Protein AF-J9FHZ9-F1 (afdb_monomer_lite)

Structure (mmCIF, N/CA/C/O backbone):
data_AF-J9FHZ9-F1
#
_entry.id   AF-J9FHZ9-F1
#
loop_
_atom_site.group_PDB
_atom_site.id
_atom_site.type_symbol
_atom_site.label_atom_id
_atom_site.label_alt_id
_atom_site.label_comp_id
_atom_site.label_asym_id
_atom_site.label_entity_id
_atom_site.label_seq_id
_atom_site.pdbx_PDB_ins_code
_atom_site.Cartn_x
_atom_site.Cartn_y
_atom_site.Cartn_z
_atom_site.occupancy
_atom_site.B_iso_or_equiv
_atom_site.auth_seq_id
_atom_site.auth_comp_id
_atom_site.auth_asym_id
_atom_site.auth_atom_id
_atom_site.pdbx_PDB_model_num
ATOM 1 N N . LYS A 1 1 ? -2.467 -14.307 28.549 1.00 43.88 1 LYS A N 1
ATOM 2 C CA . LYS A 1 1 ? -3.808 -14.679 29.064 1.00 43.88 1 LYS A CA 1
ATOM 3 C C . LYS A 1 1 ? 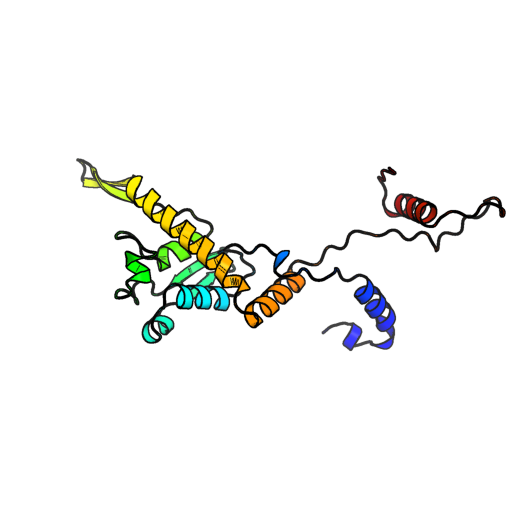-4.434 -13.416 29.620 1.00 43.88 1 LYS A C 1
ATOM 5 O O . LYS A 1 1 ? -3.719 -12.698 30.311 1.00 43.88 1 LYS A O 1
ATOM 10 N N . ARG A 1 2 ? -5.670 -13.077 29.247 1.00 55.97 2 ARG A N 1
ATOM 11 C CA . ARG A 1 2 ? -6.311 -11.847 29.740 1.00 55.97 2 ARG A CA 1
ATOM 12 C C . ARG A 1 2 ? -6.654 -12.072 31.216 1.00 55.97 2 ARG A C 1
ATOM 14 O O . ARG A 1 2 ? -7.218 -13.109 31.535 1.00 55.97 2 ARG A O 1
ATOM 21 N N . SER A 1 3 ? -6.301 -11.161 32.123 1.00 60.94 3 SER A N 1
ATOM 22 C CA . SER A 1 3 ? -6.513 -11.362 33.573 1.00 60.94 3 SER A CA 1
ATOM 23 C C . SER A 1 3 ? -7.981 -11.627 33.939 1.00 60.94 3 SER A C 1
ATOM 25 O O . SER A 1 3 ? -8.254 -12.380 34.869 1.00 60.94 3 SER A O 1
ATOM 27 N N . ALA A 1 4 ? -8.916 -11.103 33.141 1.00 59.47 4 ALA A N 1
ATOM 28 C CA . ALA A 1 4 ? -10.351 -11.356 33.261 1.00 59.47 4 ALA A CA 1
ATOM 29 C C . ALA A 1 4 ? -10.770 -12.816 32.979 1.00 59.47 4 ALA A C 1
ATOM 31 O O . ALA A 1 4 ? -11.793 -13.258 33.482 1.00 59.47 4 ALA A O 1
ATOM 32 N N . GLU A 1 5 ? -9.985 -13.587 32.218 1.00 62.69 5 GLU A N 1
ATOM 33 C CA . GLU A 1 5 ? -10.234 -15.026 32.003 1.00 62.69 5 GLU A CA 1
ATOM 34 C C . GLU A 1 5 ? -9.809 -15.869 33.214 1.00 62.69 5 GLU A C 1
ATOM 36 O O . GLU A 1 5 ? -10.231 -17.013 33.351 1.00 62.69 5 GLU A O 1
ATOM 41 N N . VAL A 1 6 ? -8.936 -15.324 34.068 1.00 64.75 6 VAL A N 1
ATOM 42 C CA . VAL A 1 6 ? -8.368 -16.021 35.230 1.00 64.75 6 VAL A CA 1
ATOM 43 C C . VAL A 1 6 ? -9.153 -15.699 36.504 1.00 64.75 6 VAL A C 1
ATOM 45 O O . VAL A 1 6 ? -9.309 -16.580 37.343 1.00 64.75 6 VAL A O 1
ATOM 48 N N . TYR A 1 7 ? -9.697 -14.479 36.616 1.00 66.88 7 TYR A N 1
ATOM 49 C CA . TYR A 1 7 ? -10.527 -14.036 37.746 1.00 66.88 7 TYR A CA 1
ATOM 50 C C . TYR A 1 7 ? -11.797 -13.317 37.248 1.00 66.88 7 TYR A C 1
ATOM 52 O O . TYR A 1 7 ? -11.850 -12.085 37.223 1.00 66.88 7 TYR A O 1
ATOM 60 N N . PRO A 1 8 ? -12.820 -14.064 36.798 1.00 63.09 8 PRO A N 1
ATOM 61 C CA . PRO A 1 8 ? -14.012 -13.487 36.176 1.00 63.09 8 PRO A CA 1
ATOM 62 C C . PRO A 1 8 ? -14.814 -12.583 37.119 1.00 63.09 8 PRO A C 1
ATOM 64 O O . PRO A 1 8 ? -15.288 -11.532 36.693 1.00 63.09 8 PRO A O 1
ATOM 67 N N . ASP A 1 9 ? -14.929 -12.959 38.395 1.00 69.25 9 ASP A N 1
ATOM 68 C CA . ASP A 1 9 ? -15.741 -12.236 39.383 1.00 69.25 9 ASP A CA 1
ATOM 69 C C . ASP A 1 9 ? -15.124 -10.887 39.790 1.00 69.25 9 ASP A C 1
ATOM 71 O O . ASP A 1 9 ? -15.847 -9.908 39.970 1.00 69.25 9 ASP A O 1
ATOM 75 N N . ASP A 1 10 ? -13.791 -10.795 39.837 1.00 71.50 10 ASP A N 1
ATOM 76 C CA . ASP A 1 10 ? -13.078 -9.580 40.259 1.00 71.50 10 ASP A CA 1
ATOM 77 C C . ASP A 1 10 ? -12.986 -8.519 39.150 1.00 71.50 10 ASP A C 1
ATOM 79 O O . ASP A 1 10 ? -12.894 -7.318 39.418 1.00 71.50 10 ASP A O 1
ATOM 83 N N . TYR A 1 11 ? -13.003 -8.940 37.880 1.00 70.06 11 TYR A N 1
ATOM 84 C CA . TYR A 1 11 ? -12.793 -8.041 36.740 1.00 70.06 11 TYR A CA 1
ATOM 85 C C . TYR A 1 11 ? -14.044 -7.768 35.907 1.00 70.06 11 TYR A C 1
ATOM 87 O O . TYR A 1 11 ? -13.972 -6.919 35.022 1.00 70.06 11 TYR A O 1
ATOM 95 N N . LYS A 1 12 ? -15.193 -8.396 36.185 1.00 77.25 12 LYS A N 1
ATOM 96 C CA . LYS A 1 12 ? -16.426 -8.189 35.405 1.00 77.25 12 LYS A CA 1
ATOM 97 C C . LYS A 1 12 ? -16.848 -6.718 35.323 1.00 77.25 12 LYS A C 1
ATOM 99 O O . LYS A 1 12 ? -17.110 -6.219 34.234 1.00 77.25 12 LYS A O 1
ATOM 104 N N . ILE A 1 13 ? -16.811 -6.003 36.450 1.00 76.94 13 ILE A N 1
ATOM 105 C CA . ILE A 1 13 ? -17.133 -4.565 36.519 1.00 76.94 13 ILE A CA 1
ATOM 106 C C . ILE A 1 13 ? -16.166 -3.749 35.651 1.00 76.94 13 ILE A C 1
ATOM 108 O O . ILE A 1 13 ? -16.576 -2.839 34.933 1.00 76.94 13 ILE A O 1
ATOM 112 N N . ASN A 1 14 ? -14.880 -4.101 35.683 1.00 76.88 14 ASN A N 1
ATOM 113 C CA . ASN A 1 14 ? -13.855 -3.428 34.894 1.00 76.88 14 ASN A CA 1
ATOM 114 C C . ASN A 1 14 ? -14.034 -3.706 33.396 1.00 76.88 14 ASN A C 1
ATOM 116 O O . ASN A 1 14 ? -13.878 -2.794 32.594 1.00 76.88 14 ASN A O 1
ATOM 120 N N . VAL A 1 15 ? -14.394 -4.934 33.013 1.00 78.38 15 VAL A N 1
ATOM 121 C CA . VAL A 1 15 ? -14.676 -5.296 31.616 1.00 78.38 15 VAL A CA 1
ATOM 122 C C . VAL A 1 15 ? -15.887 -4.524 31.096 1.00 78.38 15 VAL A C 1
ATOM 124 O O . VAL A 1 15 ? -15.771 -3.866 30.067 1.00 78.38 15 VAL A O 1
ATOM 127 N N . GLU A 1 16 ? -17.000 -4.506 31.831 1.00 80.00 16 GLU A N 1
ATOM 128 C CA . GLU A 1 16 ? -18.203 -3.756 31.440 1.00 80.00 16 GLU A CA 1
ATOM 129 C C . GLU A 1 16 ? -17.939 -2.243 31.336 1.00 80.00 16 GLU A C 1
ATOM 131 O O . GLU A 1 16 ? -18.453 -1.572 30.438 1.00 80.00 16 GLU A O 1
ATOM 136 N N . ALA A 1 17 ? -17.123 -1.686 32.238 1.00 77.19 17 ALA A N 1
ATOM 137 C CA . ALA A 1 17 ? -16.716 -0.286 32.174 1.00 77.19 17 ALA A CA 1
ATOM 138 C C . ALA A 1 17 ? -15.812 -0.005 30.963 1.00 77.19 17 ALA A C 1
ATOM 140 O O . ALA A 1 17 ? -16.002 1.005 30.286 1.00 77.19 17 ALA A O 1
ATOM 141 N N . LEU A 1 18 ? -14.862 -0.900 30.666 1.00 78.69 18 LEU A N 1
ATOM 142 C CA . LEU A 1 18 ? -13.937 -0.775 29.538 1.00 78.69 18 LEU A CA 1
ATOM 143 C C . LEU A 1 18 ? -14.638 -0.942 28.183 1.00 78.69 18 LEU A C 1
ATOM 145 O O . LEU A 1 18 ? -14.312 -0.219 27.247 1.00 78.69 18 LEU A O 1
ATOM 149 N N . GLU A 1 19 ? -15.622 -1.836 28.073 1.00 78.88 19 GLU A N 1
ATOM 150 C CA . GLU A 1 19 ? -16.431 -2.011 26.860 1.00 78.88 19 GLU A CA 1
ATOM 151 C C . GLU A 1 19 ? -17.212 -0.744 26.499 1.00 78.88 19 GLU A C 1
ATOM 153 O O . GLU A 1 19 ? -17.226 -0.345 25.336 1.00 78.88 19 GLU A O 1
ATOM 158 N N . LYS A 1 20 ? -17.786 -0.052 27.492 1.00 78.19 20 LYS A N 1
ATOM 159 C CA . LYS A 1 20 ? -18.525 1.207 27.279 1.00 78.19 20 LYS A CA 1
ATOM 160 C C . LYS A 1 20 ? -17.648 2.360 26.792 1.00 78.19 20 LYS A C 1
ATOM 162 O O . LYS A 1 20 ? -18.167 3.306 26.204 1.00 78.19 20 LYS A O 1
ATOM 167 N N . VAL A 1 21 ? -16.344 2.309 27.058 1.00 74.88 21 VAL A N 1
ATOM 168 C CA . VAL A 1 21 ? -15.396 3.370 26.686 1.00 74.88 21 VAL A CA 1
ATOM 169 C C . VAL A 1 21 ? -14.541 3.014 25.471 1.00 74.88 21 VAL A C 1
ATOM 171 O O . VAL A 1 21 ? -13.625 3.773 25.149 1.00 74.88 21 VAL A O 1
ATOM 174 N N . GLN A 1 22 ? -14.822 1.907 24.774 1.00 76.06 22 GLN A N 1
ATOM 175 C CA . GLN A 1 22 ? -14.154 1.628 23.505 1.00 76.06 22 GLN A CA 1
ATOM 176 C C . GLN A 1 22 ? -14.551 2.681 22.457 1.00 76.06 22 GLN A C 1
ATOM 178 O O . GLN A 1 22 ? -15.719 3.079 22.384 1.00 76.06 22 GLN A O 1
ATOM 183 N N . PRO A 1 23 ? -13.593 3.186 21.662 1.00 80.94 23 PRO A N 1
ATOM 184 C CA . PRO A 1 23 ? -13.906 4.114 20.590 1.00 80.94 23 PRO A CA 1
ATOM 185 C C . PRO A 1 23 ? -14.762 3.423 19.524 1.00 80.94 23 PRO A C 1
ATOM 187 O O . PRO A 1 23 ? -14.664 2.218 19.300 1.00 80.94 23 PRO A O 1
ATOM 190 N N . LYS A 1 24 ? -15.618 4.201 18.856 1.00 83.19 24 LYS A N 1
ATOM 191 C CA . LYS A 1 24 ? -16.430 3.692 17.749 1.00 83.19 24 LYS A CA 1
ATOM 192 C C . LYS A 1 24 ? -15.513 3.259 16.610 1.00 83.19 24 LYS A C 1
ATOM 194 O O . LYS A 1 24 ? -14.619 4.016 16.235 1.00 83.19 24 LYS A O 1
ATOM 199 N N . ASP A 1 25 ? -15.775 2.087 16.043 1.00 84.50 25 ASP A N 1
ATOM 200 C CA . ASP A 1 25 ? -15.032 1.604 14.884 1.00 84.50 25 ASP A CA 1
ATOM 201 C C . ASP A 1 25 ? -15.159 2.556 13.695 1.00 84.50 25 ASP A C 1
ATOM 203 O O . ASP A 1 25 ? -16.256 2.962 13.297 1.00 84.50 25 ASP A O 1
ATOM 207 N N . LEU A 1 26 ? -14.006 2.873 13.115 1.00 84.19 26 LEU A N 1
ATOM 208 C CA . LEU A 1 26 ? -13.891 3.617 11.874 1.00 84.19 26 LEU A CA 1
ATOM 209 C C . LEU A 1 26 ? -14.293 2.725 10.702 1.00 84.19 26 LEU A C 1
ATOM 211 O O . LEU A 1 26 ? -13.871 1.568 10.589 1.00 84.19 26 LEU A O 1
ATOM 215 N N . THR A 1 27 ? -15.089 3.290 9.804 1.00 87.31 27 THR A N 1
ATOM 216 C CA . THR A 1 27 ? -15.517 2.646 8.562 1.00 87.31 27 THR A CA 1
ATOM 217 C C . THR A 1 27 ? -14.453 2.765 7.470 1.00 87.31 27 THR A C 1
ATOM 219 O O . THR A 1 27 ? -13.553 3.599 7.537 1.00 87.31 27 THR A O 1
ATOM 222 N N . ALA A 1 28 ? -14.566 1.963 6.407 1.00 85.50 28 ALA A N 1
ATOM 223 C CA . ALA A 1 28 ? -13.639 2.018 5.269 1.00 85.50 28 ALA A CA 1
ATOM 224 C C . ALA A 1 28 ? -13.533 3.419 4.638 1.00 85.50 28 ALA A C 1
ATOM 226 O O . ALA A 1 28 ? -12.456 3.821 4.216 1.00 85.50 28 ALA A O 1
ATOM 227 N N . SER A 1 29 ? -14.632 4.180 4.610 1.00 87.00 29 SER A N 1
ATOM 228 C CA . SER A 1 29 ? -14.653 5.564 4.115 1.00 87.00 29 SER A CA 1
ATOM 229 C C . SER A 1 29 ? -13.867 6.545 4.986 1.00 87.00 29 SER A C 1
ATOM 231 O O . SER A 1 29 ? -13.448 7.588 4.497 1.00 87.00 29 SER A O 1
ATOM 233 N N . GLU A 1 30 ? -13.667 6.223 6.263 1.00 85.50 30 GLU A N 1
ATOM 234 C CA . GLU A 1 30 ? -12.918 7.049 7.218 1.00 85.50 30 GLU A CA 1
ATOM 235 C C . GLU A 1 30 ? -11.428 6.672 7.263 1.00 85.50 30 GLU A C 1
ATOM 237 O O . GLU A 1 30 ? -10.620 7.391 7.849 1.00 85.50 30 GLU A O 1
ATOM 242 N N . ILE A 1 31 ? -11.041 5.562 6.625 1.00 86.94 31 ILE A N 1
ATOM 243 C CA . ILE A 1 31 ? -9.674 5.043 6.634 1.00 86.94 31 ILE A CA 1
ATOM 244 C C . ILE A 1 31 ? -9.006 5.342 5.287 1.00 86.94 31 ILE A C 1
ATOM 246 O O . ILE A 1 31 ? -9.357 4.784 4.249 1.00 86.94 31 ILE A O 1
ATOM 250 N N . SER A 1 32 ? -7.974 6.188 5.301 1.00 86.50 32 SER A N 1
ATOM 251 C CA . SER A 1 32 ? -7.120 6.415 4.129 1.00 86.50 32 SER A CA 1
ATOM 252 C C . SER A 1 32 ? -5.903 5.490 4.169 1.00 86.50 32 SER A C 1
ATOM 254 O O . SER A 1 32 ? -5.098 5.544 5.100 1.00 86.50 32 SER A O 1
ATOM 256 N N . VAL A 1 33 ? -5.747 4.645 3.147 1.00 89.81 33 VAL A N 1
ATOM 257 C CA . VAL A 1 33 ? -4.652 3.666 3.060 1.00 89.81 33 VAL A CA 1
ATOM 258 C C . VAL A 1 33 ? -3.746 4.023 1.903 1.00 89.81 33 VAL A C 1
ATOM 260 O O . VAL A 1 33 ? -4.187 4.043 0.764 1.00 89.81 33 VAL A O 1
ATOM 263 N N . ARG A 1 34 ? -2.458 4.251 2.156 1.00 90.38 34 ARG A N 1
ATOM 264 C CA . ARG A 1 34 ? -1.469 4.463 1.091 1.00 90.38 34 ARG A CA 1
ATOM 265 C C . ARG A 1 34 ? -0.712 3.172 0.801 1.00 90.38 34 ARG A C 1
ATOM 267 O O . ARG A 1 34 ? -0.446 2.391 1.715 1.00 90.38 34 ARG A O 1
ATOM 274 N N . LEU A 1 35 ? -0.325 2.974 -0.458 1.00 89.94 35 LEU A N 1
ATOM 275 C CA . LEU A 1 35 ? 0.605 1.908 -0.823 1.00 89.94 35 LEU A CA 1
ATOM 276 C C . LEU A 1 35 ? 1.950 2.191 -0.131 1.00 89.94 35 LEU A C 1
ATOM 278 O O . LEU A 1 35 ? 2.511 3.267 -0.319 1.00 89.94 35 LEU A O 1
ATOM 282 N N . GLY A 1 36 ? 2.403 1.266 0.717 1.00 86.81 36 GLY A N 1
ATOM 283 C CA . GLY A 1 36 ? 3.548 1.462 1.620 1.00 86.81 36 GLY A CA 1
ATOM 284 C C . GLY A 1 36 ? 3.177 1.699 3.090 1.00 86.81 36 GLY A C 1
ATOM 285 O O . GLY A 1 36 ? 4.056 1.899 3.924 1.00 86.81 36 GLY A O 1
ATOM 286 N N . ALA A 1 37 ? 1.889 1.657 3.448 1.00 88.75 37 ALA A N 1
ATOM 287 C CA . ALA A 1 37 ? 1.484 1.676 4.849 1.00 88.75 37 ALA A CA 1
ATOM 288 C C . ALA A 1 37 ? 2.004 0.427 5.587 1.00 88.75 37 ALA A C 1
ATOM 290 O O . ALA A 1 37 ? 1.660 -0.701 5.247 1.00 88.75 37 ALA A O 1
ATOM 291 N N . THR A 1 38 ? 2.809 0.632 6.631 1.00 86.50 38 THR A N 1
ATOM 292 C CA . THR A 1 38 ? 3.536 -0.430 7.358 1.00 86.50 38 THR A CA 1
ATOM 293 C C . THR A 1 38 ? 2.641 -1.407 8.117 1.00 86.50 38 THR A C 1
ATOM 295 O O . THR A 1 38 ? 3.087 -2.474 8.528 1.00 86.50 38 THR A O 1
ATOM 298 N N . TRP A 1 39 ? 1.373 -1.058 8.330 1.00 87.50 39 TRP A N 1
ATOM 299 C CA . TRP A 1 39 ? 0.412 -1.933 8.992 1.00 87.50 39 TRP A CA 1
ATOM 300 C C . TRP A 1 39 ? -0.258 -2.927 8.043 1.00 87.50 39 TRP A C 1
ATOM 302 O O . TRP A 1 39 ? -0.917 -3.847 8.539 1.00 87.50 39 TRP A O 1
ATOM 312 N N . LEU A 1 40 ? -0.103 -2.739 6.726 1.00 90.62 40 LEU A N 1
ATOM 313 C CA . LEU A 1 40 ? -0.664 -3.626 5.719 1.00 90.62 40 LEU A CA 1
ATOM 314 C C . LEU A 1 40 ? 0.007 -5.002 5.783 1.00 90.62 40 LEU A C 1
ATOM 316 O O . LEU A 1 40 ? 1.237 -5.080 5.773 1.00 90.62 40 LEU A O 1
ATOM 320 N N . PRO A 1 41 ? -0.780 -6.088 5.809 1.00 91.69 41 PRO A N 1
ATOM 321 C CA . PRO A 1 41 ? -0.235 -7.432 5.706 1.00 91.69 41 PRO A CA 1
ATOM 322 C C . PRO A 1 41 ? 0.467 -7.654 4.363 1.00 91.69 41 PRO A C 1
ATOM 324 O O . PRO A 1 41 ? 0.029 -7.140 3.328 1.00 91.69 41 PRO A O 1
ATOM 327 N N . GLN A 1 42 ? 1.518 -8.472 4.377 1.00 92.25 42 GLN A N 1
ATOM 328 C CA . GLN A 1 42 ? 2.270 -8.859 3.183 1.00 92.25 42 GLN A CA 1
ATOM 329 C C . GLN A 1 42 ? 1.367 -9.474 2.111 1.00 92.25 42 GLN A C 1
ATOM 331 O O . GLN A 1 42 ? 1.479 -9.134 0.935 1.00 92.25 42 GLN A O 1
ATOM 336 N N . GLU A 1 43 ? 0.409 -10.301 2.521 1.00 93.12 43 GLU A N 1
ATOM 337 C CA . GLU A 1 43 ? -0.492 -11.007 1.615 1.00 93.12 43 GLU A CA 1
ATOM 338 C C . GLU A 1 43 ? -1.370 -10.035 0.821 1.00 93.12 43 GLU A C 1
ATOM 340 O O . GLU A 1 43 ? -1.693 -10.296 -0.331 1.00 93.12 43 GLU A O 1
ATOM 345 N N . ILE A 1 44 ? -1.733 -8.889 1.409 1.00 94.50 44 ILE A N 1
ATOM 346 C CA . ILE A 1 44 ? -2.531 -7.859 0.729 1.00 94.50 44 ILE A CA 1
ATOM 347 C C . ILE A 1 44 ? -1.702 -7.157 -0.347 1.00 94.50 44 ILE A C 1
ATOM 349 O O . ILE A 1 44 ? -2.216 -6.864 -1.426 1.00 94.50 44 ILE A O 1
ATOM 353 N N . VAL A 1 45 ? -0.419 -6.911 -0.074 1.00 93.94 45 VAL A N 1
ATOM 354 C CA . VAL A 1 45 ? 0.507 -6.312 -1.043 1.00 93.94 45 VAL A CA 1
ATOM 355 C C . VAL A 1 45 ? 0.767 -7.269 -2.206 1.00 93.94 45 VAL A C 1
ATOM 357 O O . VAL A 1 45 ? 0.717 -6.853 -3.364 1.00 93.94 45 VAL A O 1
ATOM 360 N N . GLU A 1 46 ? 0.992 -8.551 -1.916 1.00 94.44 46 GLU A N 1
ATOM 361 C CA . GLU A 1 46 ? 1.168 -9.585 -2.940 1.00 94.44 46 GLU A CA 1
ATOM 362 C C . GLU A 1 46 ? -0.094 -9.758 -3.786 1.00 94.44 46 GLU A C 1
ATOM 364 O O . GLU A 1 46 ? -0.021 -9.738 -5.015 1.00 94.44 46 GLU A O 1
ATOM 369 N N . GLN A 1 47 ? -1.260 -9.839 -3.141 1.00 95.12 47 GLN A N 1
ATOM 370 C CA . GLN A 1 47 ? -2.541 -9.955 -3.827 1.00 95.12 47 GLN A CA 1
ATOM 371 C C . GLN A 1 47 ? -2.787 -8.761 -4.758 1.00 95.12 47 GLN A C 1
ATOM 373 O O . GLN A 1 47 ? -3.132 -8.963 -5.922 1.00 95.12 47 GLN A O 1
ATOM 378 N N . PHE A 1 48 ? -2.547 -7.531 -4.286 1.00 95.88 48 PHE A N 1
ATOM 379 C CA . PHE A 1 48 ? -2.653 -6.333 -5.120 1.00 95.88 48 PHE A CA 1
ATOM 380 C C . PHE A 1 48 ? -1.748 -6.432 -6.340 1.00 95.88 48 PHE A C 1
ATOM 382 O O . PHE A 1 48 ? -2.201 -6.263 -7.466 1.00 95.88 48 PHE A O 1
ATOM 389 N N . MET A 1 49 ? -0.468 -6.722 -6.121 1.00 94.69 49 MET A N 1
ATOM 390 C CA . MET A 1 49 ? 0.524 -6.793 -7.184 1.00 94.69 49 MET A CA 1
ATOM 391 C C . MET A 1 49 ? 0.145 -7.830 -8.249 1.00 94.69 49 MET A C 1
ATOM 393 O O . MET A 1 49 ? 0.268 -7.553 -9.445 1.00 94.69 49 MET A O 1
ATOM 397 N N . PHE A 1 50 ? -0.336 -9.004 -7.835 1.00 94.94 50 PHE A N 1
ATOM 398 C CA . PHE A 1 50 ? -0.710 -10.069 -8.761 1.00 94.94 50 PHE A CA 1
ATOM 399 C C . PHE A 1 50 ? -1.993 -9.774 -9.529 1.00 94.94 50 PHE A C 1
ATOM 401 O O . PHE A 1 50 ? -2.013 -9.991 -10.740 1.00 94.94 50 PHE A O 1
ATOM 408 N N . GLU A 1 51 ? -3.028 -9.261 -8.864 1.00 95.19 51 GLU A N 1
ATOM 409 C CA . GLU A 1 51 ? -4.298 -8.907 -9.508 1.00 95.19 51 GLU A CA 1
ATOM 410 C C . GLU A 1 51 ? -4.150 -7.675 -10.409 1.00 95.19 51 GLU A C 1
ATOM 412 O O . GLU A 1 51 ? -4.654 -7.654 -11.525 1.00 95.19 51 GLU A O 1
ATOM 417 N N . PHE A 1 52 ? -3.405 -6.659 -9.974 1.00 95.00 52 PHE A N 1
ATOM 418 C CA . PHE A 1 52 ? -3.225 -5.426 -10.738 1.00 95.00 52 PHE A CA 1
ATOM 419 C C . PHE A 1 52 ? -2.453 -5.657 -12.045 1.00 95.00 52 PHE A C 1
ATOM 421 O O . PHE A 1 52 ? -2.784 -5.094 -13.094 1.00 95.00 52 PHE A O 1
ATOM 428 N N . LEU A 1 53 ? -1.425 -6.510 -11.995 1.00 94.00 53 LEU A N 1
ATOM 429 C CA . LEU A 1 53 ? -0.589 -6.826 -13.152 1.00 94.00 53 LEU A CA 1
ATOM 430 C C . LEU A 1 53 ? -1.081 -8.037 -13.956 1.00 94.00 53 LEU A C 1
ATOM 432 O O . LEU A 1 53 ? -0.467 -8.333 -14.973 1.00 94.00 53 LEU A O 1
ATOM 436 N N . ASP A 1 54 ? -2.154 -8.723 -13.550 1.00 94.06 54 ASP A N 1
ATOM 437 C CA . ASP A 1 54 ? -2.551 -10.041 -14.082 1.00 94.06 54 ASP A CA 1
ATOM 438 C C . ASP A 1 54 ? -1.375 -11.033 -14.123 1.00 94.06 54 ASP A C 1
ATOM 440 O O . ASP A 1 54 ? -1.095 -11.676 -15.136 1.00 94.06 54 ASP A O 1
ATOM 444 N N . THR A 1 55 ? -0.639 -11.133 -13.014 1.00 91.38 55 THR A N 1
ATOM 445 C CA . THR A 1 55 ? 0.562 -11.977 -12.946 1.00 91.38 55 THR A CA 1
ATOM 446 C C . THR A 1 55 ? 0.174 -13.454 -13.111 1.00 91.38 55 THR A C 1
ATOM 448 O O . THR A 1 55 ? -0.616 -13.960 -12.304 1.00 91.38 55 THR A O 1
ATO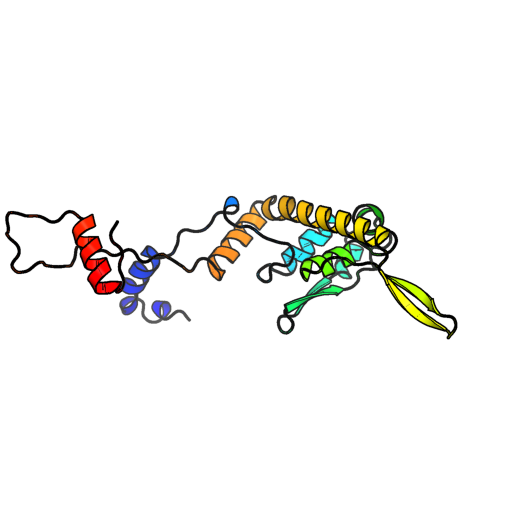M 451 N N . PRO A 1 56 ? 0.732 -14.195 -14.086 1.00 90.12 56 PRO A N 1
ATOM 452 C CA . PRO A 1 56 ? 0.408 -15.603 -14.295 1.00 90.12 56 PRO A CA 1
ATOM 453 C C . PRO A 1 56 ? 0.754 -16.476 -13.084 1.00 90.12 56 PRO A C 1
ATOM 455 O O . PRO A 1 56 ? 1.781 -16.272 -12.435 1.00 90.12 56 PRO A O 1
ATOM 458 N N . ARG A 1 57 ? -0.039 -17.527 -12.822 1.00 88.62 57 ARG A N 1
ATOM 459 C CA . ARG A 1 57 ? 0.174 -18.424 -11.665 1.00 88.62 57 ARG A CA 1
ATOM 460 C C . ARG A 1 57 ? 1.592 -18.991 -11.576 1.00 88.62 57 ARG A C 1
ATOM 462 O O . ARG A 1 57 ? 2.114 -19.100 -10.477 1.00 88.62 57 ARG A O 1
ATOM 469 N N . TYR A 1 58 ? 2.231 -19.330 -12.699 1.00 88.12 58 TYR A N 1
ATOM 470 C CA . TYR A 1 58 ? 3.606 -19.855 -12.693 1.00 88.12 58 TYR A CA 1
ATOM 471 C C . TYR A 1 58 ? 4.635 -18.826 -12.183 1.00 88.12 58 TYR A C 1
ATOM 473 O O . TYR A 1 58 ? 5.656 -19.206 -11.613 1.00 88.12 58 TYR A O 1
ATOM 481 N N . ALA A 1 59 ? 4.373 -17.529 -12.373 1.00 88.31 59 ALA A N 1
ATOM 482 C CA . ALA A 1 59 ? 5.242 -16.446 -11.926 1.00 88.31 59 ALA A CA 1
ATOM 483 C C . ALA A 1 59 ? 4.986 -16.081 -10.456 1.00 88.31 59 ALA A C 1
ATOM 485 O O . ALA A 1 59 ? 5.938 -15.769 -9.745 1.00 88.31 59 ALA A O 1
ATOM 486 N N . GLN A 1 60 ? 3.742 -16.208 -9.976 1.00 90.00 60 GLN A N 1
ATOM 487 C CA . GLN A 1 60 ? 3.369 -15.936 -8.577 1.00 90.00 60 GLN A CA 1
ATOM 488 C C . GLN A 1 60 ? 4.175 -16.769 -7.565 1.00 90.00 60 GLN A C 1
ATOM 490 O O . GLN A 1 60 ? 4.481 -16.289 -6.483 1.00 90.00 60 GLN A O 1
ATOM 495 N N . TRP A 1 61 ? 4.591 -17.991 -7.919 1.00 88.12 61 TRP A N 1
ATOM 496 C CA . TRP A 1 61 ? 5.442 -18.818 -7.047 1.00 88.12 61 TRP A CA 1
ATOM 497 C C . TRP A 1 61 ? 6.847 -18.240 -6.824 1.00 88.12 61 TRP A C 1
ATOM 499 O O . TRP A 1 61 ? 7.469 -18.508 -5.795 1.00 88.12 61 TRP A O 1
ATOM 509 N N . ASN A 1 62 ? 7.351 -17.474 -7.795 1.00 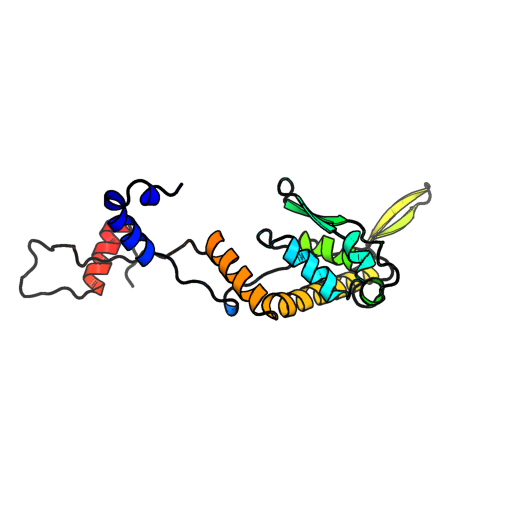91.12 62 ASN A N 1
ATOM 510 C CA . ASN A 1 62 ? 8.721 -16.961 -7.821 1.00 91.12 62 ASN A CA 1
ATOM 511 C C . ASN A 1 62 ? 8.819 -15.477 -7.447 1.00 91.12 62 ASN A C 1
ATOM 513 O O . ASN A 1 62 ? 9.909 -14.998 -7.141 1.00 91.12 62 ASN A O 1
ATOM 517 N N . ILE A 1 63 ? 7.704 -14.747 -7.493 1.00 92.25 63 ILE A N 1
ATOM 518 C CA . ILE A 1 63 ? 7.627 -13.334 -7.123 1.00 92.25 63 ILE A CA 1
ATOM 519 C C . ILE A 1 63 ? 7.058 -13.252 -5.712 1.00 92.25 63 ILE A C 1
ATOM 521 O O . ILE A 1 63 ? 5.971 -13.756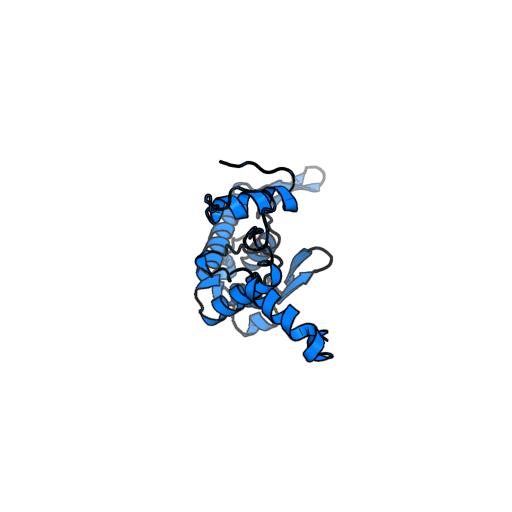 -5.467 1.00 92.25 63 ILE A O 1
ATOM 525 N N . LYS A 1 64 ? 7.782 -12.624 -4.785 1.00 92.94 64 LYS A N 1
ATOM 526 C CA . LYS A 1 64 ? 7.369 -12.490 -3.379 1.00 92.94 64 LYS A CA 1
ATOM 527 C C . LYS A 1 64 ? 7.660 -11.086 -2.886 1.00 92.94 64 LYS A C 1
ATOM 529 O O . LYS A 1 64 ? 8.690 -10.523 -3.258 1.00 92.94 64 LYS A O 1
ATOM 534 N N . ALA A 1 65 ? 6.773 -10.517 -2.079 1.00 92.88 65 ALA A N 1
ATOM 535 C CA . ALA A 1 65 ? 7.008 -9.222 -1.451 1.00 92.88 65 ALA A CA 1
ATOM 536 C C . ALA A 1 65 ? 7.430 -9.462 -0.007 1.00 92.88 65 ALA A C 1
ATOM 538 O O . ALA A 1 65 ? 6.675 -10.048 0.736 1.00 92.88 65 ALA A O 1
ATOM 539 N N . HIS A 1 66 ? 8.600 -9.009 0.421 1.00 92.81 66 HIS A N 1
ATOM 540 C CA . HIS A 1 66 ? 9.086 -9.183 1.788 1.00 92.81 66 HIS A CA 1
ATOM 541 C C . HIS A 1 66 ? 9.105 -7.849 2.517 1.00 92.81 66 HIS A C 1
ATOM 543 O O . HIS A 1 66 ? 9.581 -6.852 1.969 1.00 92.81 66 HIS A O 1
ATOM 549 N N . PHE A 1 67 ? 8.638 -7.842 3.766 1.00 91.75 67 PHE A N 1
ATOM 550 C CA . PHE A 1 67 ? 8.740 -6.685 4.652 1.00 91.75 67 PHE A CA 1
ATOM 551 C C . PHE A 1 67 ? 9.774 -6.925 5.755 1.00 91.75 67 PHE A C 1
ATOM 553 O O . PHE A 1 67 ? 9.636 -7.821 6.594 1.00 91.75 67 PHE A O 1
ATOM 560 N N . SER A 1 68 ? 10.817 -6.097 5.776 1.00 90.31 68 SER A N 1
ATOM 561 C CA . SER A 1 68 ? 11.830 -6.114 6.827 1.00 90.31 68 SER A CA 1
ATOM 562 C C . SER A 1 68 ? 11.366 -5.273 8.012 1.00 90.31 68 SER A C 1
ATOM 564 O O . SER A 1 68 ? 11.384 -4.047 7.964 1.00 90.31 68 SER A O 1
ATOM 566 N N . HIS A 1 69 ? 11.010 -5.922 9.121 1.00 85.44 69 HIS A N 1
ATOM 567 C CA . HIS A 1 69 ? 10.593 -5.232 10.348 1.00 85.44 69 HIS A CA 1
ATOM 568 C C . HIS A 1 69 ? 11.730 -4.437 11.010 1.00 85.44 69 HIS A C 1
ATOM 570 O O . HIS A 1 69 ? 11.465 -3.512 11.771 1.00 85.44 69 HIS A O 1
ATOM 576 N N . TYR A 1 70 ? 12.989 -4.795 10.732 1.00 87.19 70 TYR A N 1
ATOM 577 C CA . TYR A 1 70 ? 14.160 -4.120 11.294 1.00 87.19 70 TYR A CA 1
ATOM 578 C C . TYR A 1 70 ? 14.486 -2.816 10.559 1.00 87.19 70 TYR A C 1
ATOM 580 O O . TYR A 1 70 ? 14.796 -1.812 11.193 1.00 87.19 70 TYR A O 1
ATOM 588 N N . THR A 1 71 ? 14.411 -2.823 9.224 1.00 87.00 71 THR A N 1
ATOM 589 C CA . THR A 1 71 ? 14.720 -1.639 8.401 1.00 87.00 71 THR A CA 1
ATOM 590 C C . THR A 1 71 ? 13.479 -0.839 8.009 1.00 87.00 71 THR A C 1
ATOM 592 O O . THR A 1 71 ? 13.607 0.304 7.586 1.00 87.00 71 THR A O 1
ATOM 595 N N . GLY A 1 72 ? 12.283 -1.417 8.151 1.00 85.94 72 GLY A N 1
ATOM 596 C CA . GLY A 1 72 ? 11.029 -0.831 7.679 1.00 85.94 72 GLY A CA 1
ATOM 597 C C . GLY A 1 72 ? 10.901 -0.811 6.154 1.00 85.94 72 GLY A C 1
ATOM 598 O O . GLY A 1 72 ? 10.075 -0.067 5.631 1.00 85.94 72 GLY A O 1
ATOM 599 N N . GLU A 1 73 ? 11.720 -1.591 5.443 1.00 90.69 73 GLU A N 1
ATOM 600 C CA . GLU A 1 73 ? 11.782 -1.582 3.981 1.00 90.69 73 GLU A CA 1
ATOM 601 C C . GLU A 1 73 ? 11.059 -2.779 3.357 1.00 90.69 73 GLU A C 1
ATOM 603 O O . GLU A 1 73 ? 11.068 -3.897 3.883 1.00 90.69 73 GLU A O 1
ATOM 608 N N . TRP A 1 74 ? 10.474 -2.532 2.188 1.00 94.06 74 TRP A N 1
ATOM 609 C CA . TRP A 1 74 ? 9.886 -3.542 1.318 1.00 94.06 74 TRP A CA 1
ATOM 610 C C . TRP A 1 74 ? 10.872 -3.975 0.239 1.00 94.06 74 TRP A C 1
ATOM 612 O O . TRP A 1 74 ? 11.511 -3.139 -0.404 1.00 94.06 74 TRP A O 1
ATOM 622 N N . ASN A 1 75 ? 10.932 -5.275 -0.026 1.00 94.12 75 ASN A N 1
ATOM 623 C CA . ASN A 1 75 ? 11.659 -5.835 -1.155 1.00 94.12 75 ASN A CA 1
ATOM 624 C C . ASN A 1 75 ? 10.747 -6.737 -1.978 1.00 94.12 75 ASN A C 1
ATOM 626 O O . ASN A 1 75 ? 10.012 -7.540 -1.418 1.00 94.12 75 ASN A O 1
ATOM 630 N N . ILE A 1 76 ? 10.805 -6.635 -3.304 1.00 93.88 76 ILE A N 1
ATOM 631 C CA . ILE A 1 76 ? 10.112 -7.591 -4.178 1.00 93.88 76 ILE A CA 1
ATOM 632 C C . ILE A 1 76 ? 11.148 -8.508 -4.822 1.00 93.88 76 ILE A C 1
ATOM 634 O O . ILE A 1 76 ? 11.989 -8.062 -5.607 1.00 93.88 76 ILE A O 1
ATOM 638 N N . GLU A 1 77 ? 11.089 -9.796 -4.522 1.00 93.12 77 GLU A N 1
ATOM 639 C CA . GLU A 1 77 ? 11.917 -10.816 -5.154 1.00 93.12 77 GLU A CA 1
ATOM 640 C C . GLU A 1 77 ? 11.345 -11.226 -6.513 1.00 93.12 77 GLU A C 1
ATOM 642 O O . GLU A 1 77 ? 10.165 -11.045 -6.808 1.00 93.12 77 GLU A O 1
ATOM 647 N N . GLY A 1 78 ? 12.201 -11.757 -7.387 1.00 89.62 78 GLY A N 1
ATOM 648 C CA . GLY A 1 78 ? 11.747 -12.353 -8.642 1.00 89.62 78 GLY A CA 1
ATOM 649 C C . GLY A 1 78 ? 11.171 -11.379 -9.677 1.00 89.62 78 GLY A C 1
ATOM 650 O O . GLY A 1 78 ? 10.577 -11.832 -10.648 1.00 89.62 78 GLY A O 1
ATOM 651 N N . LYS A 1 79 ? 11.396 -10.062 -9.558 1.00 89.06 79 LYS A N 1
ATOM 652 C CA . LYS A 1 79 ? 10.840 -9.001 -10.440 1.00 89.06 79 LYS A CA 1
ATOM 653 C C . LYS A 1 79 ? 10.960 -9.245 -11.952 1.00 89.06 79 LYS A C 1
ATOM 655 O O . LYS A 1 79 ? 10.271 -8.600 -12.730 1.00 89.06 79 LYS A O 1
ATOM 660 N N . SER A 1 80 ? 11.896 -10.091 -12.379 1.00 87.44 80 SER A N 1
ATOM 661 C CA . SER A 1 80 ? 12.166 -10.445 -13.779 1.00 87.44 80 SER A CA 1
ATOM 662 C C . SER A 1 80 ? 11.512 -11.754 -14.243 1.00 87.44 80 SER A C 1
ATOM 664 O O . SER A 1 80 ? 11.681 -12.111 -15.404 1.00 87.44 80 SER A O 1
ATOM 666 N N . TYR A 1 81 ? 10.820 -12.500 -13.381 1.00 88.19 81 TYR A N 1
ATOM 667 C CA . TYR A 1 81 ? 10.206 -13.774 -13.771 1.00 88.19 81 TYR A CA 1
ATOM 668 C C . TYR A 1 81 ? 9.034 -13.582 -14.737 1.00 88.19 81 TYR A C 1
ATOM 670 O O . TYR A 1 81 ? 8.827 -14.416 -15.615 1.00 88.19 81 TYR A O 1
ATOM 678 N N . ASP A 1 82 ? 8.318 -12.461 -14.635 1.00 86.94 82 ASP A N 1
ATOM 679 C CA . ASP A 1 82 ? 7.160 -12.159 -15.478 1.00 86.94 82 ASP A CA 1
ATOM 680 C C . ASP A 1 82 ? 7.497 -11.231 -16.665 1.00 86.94 82 ASP A C 1
ATOM 682 O O . ASP A 1 82 ? 6.844 -10.224 -16.929 1.00 86.94 82 ASP A O 1
ATOM 686 N N . ARG A 1 83 ? 8.586 -11.547 -17.380 1.00 84.88 83 ARG A N 1
ATOM 687 C CA . ARG A 1 83 ? 9.108 -10.740 -18.507 1.00 84.88 83 ARG A CA 1
ATOM 688 C C . ARG A 1 83 ? 8.181 -10.636 -19.712 1.00 84.88 83 ARG A C 1
ATOM 690 O O . ARG A 1 83 ? 8.279 -9.671 -20.462 1.00 84.88 83 ARG A O 1
ATOM 697 N N . ALA A 1 84 ? 7.328 -11.633 -19.922 1.00 86.19 84 ALA A N 1
ATOM 698 C CA . ALA A 1 84 ? 6.403 -11.663 -21.051 1.00 86.19 84 ALA A CA 1
ATOM 699 C C . ALA A 1 84 ? 5.138 -10.821 -20.805 1.00 86.19 84 ALA A C 1
ATOM 701 O O . ALA A 1 84 ? 4.343 -10.623 -21.724 1.00 86.19 84 ALA A O 1
ATOM 702 N N . ASN A 1 85 ? 4.935 -10.322 -19.582 1.00 89.50 85 ASN A N 1
ATOM 703 C CA . ASN A 1 85 ? 3.731 -9.596 -19.220 1.00 89.50 85 ASN A CA 1
ATOM 704 C C . ASN A 1 85 ? 3.772 -8.137 -19.693 1.00 89.50 85 ASN A C 1
ATOM 706 O O . ASN A 1 85 ? 4.515 -7.292 -19.182 1.00 89.50 85 ASN A O 1
ATOM 710 N N . VAL A 1 86 ? 2.895 -7.834 -20.649 1.00 89.06 86 VAL A N 1
ATOM 711 C CA . VAL A 1 86 ? 2.727 -6.500 -21.237 1.00 89.06 86 VAL A CA 1
ATOM 712 C C . VAL A 1 86 ? 2.271 -5.475 -20.194 1.00 89.06 86 VAL A C 1
ATOM 714 O O . VAL A 1 86 ? 2.728 -4.331 -20.229 1.00 89.06 86 VAL A O 1
ATOM 717 N N . LYS A 1 87 ? 1.436 -5.858 -19.216 1.00 90.56 87 LYS A N 1
ATOM 718 C CA . LYS A 1 87 ? 1.027 -4.942 -18.142 1.00 90.56 87 LYS A CA 1
ATOM 719 C C . LYS A 1 87 ? 2.223 -4.518 -17.298 1.00 90.56 87 LYS A C 1
ATOM 721 O O . LYS A 1 87 ? 2.387 -3.328 -17.027 1.00 90.56 87 LYS A O 1
ATOM 726 N N . ALA A 1 88 ? 3.083 -5.469 -16.944 1.00 90.38 88 ALA A N 1
ATOM 727 C CA . ALA A 1 88 ? 4.256 -5.214 -16.118 1.00 90.38 88 ALA A CA 1
ATOM 728 C C . ALA A 1 88 ? 5.357 -4.420 -16.844 1.00 90.38 88 ALA A C 1
ATOM 730 O O . ALA A 1 88 ? 6.045 -3.629 -16.203 1.00 90.38 88 ALA A O 1
ATOM 731 N N . TYR A 1 89 ? 5.532 -4.596 -18.158 1.00 90.31 89 TYR A N 1
ATOM 732 C CA . TYR A 1 89 ? 6.637 -3.977 -18.908 1.00 90.31 89 TYR A CA 1
ATOM 733 C C . TYR A 1 89 ? 6.243 -2.774 -19.776 1.00 90.31 89 TYR A C 1
ATOM 735 O O . TYR A 1 89 ? 7.094 -1.940 -20.072 1.00 90.31 89 TYR A O 1
ATOM 743 N N . SER A 1 90 ? 4.977 -2.647 -20.176 1.00 86.69 90 SER A N 1
ATOM 744 C CA . SER A 1 90 ? 4.522 -1.588 -21.092 1.00 86.69 90 SER A CA 1
ATOM 745 C C . SER A 1 90 ? 3.397 -0.733 -20.512 1.00 86.69 90 SER A C 1
ATOM 747 O O . SER A 1 90 ? 3.450 0.494 -20.605 1.00 86.69 90 SER A O 1
ATOM 749 N N . THR A 1 91 ? 2.379 -1.344 -19.896 1.00 90.88 91 THR A N 1
ATOM 750 C CA . THR A 1 91 ? 1.219 -0.583 -19.394 1.00 90.88 91 THR A CA 1
ATOM 751 C C . THR A 1 91 ? 1.555 0.195 -18.129 1.00 90.88 91 THR A C 1
ATOM 753 O O . THR A 1 91 ? 1.319 1.402 -18.080 1.00 90.88 91 THR A O 1
ATOM 756 N N . TYR A 1 92 ? 2.135 -0.477 -17.134 1.00 91.00 92 TYR A N 1
ATOM 757 C CA . TYR A 1 92 ? 2.503 0.095 -15.834 1.00 91.00 92 TYR A CA 1
ATOM 758 C C . TYR A 1 92 ? 4.016 0.127 -15.600 1.00 91.00 92 TYR A C 1
ATOM 760 O O . TYR A 1 92 ? 4.473 0.701 -14.617 1.00 91.00 92 TYR A O 1
ATOM 768 N N . GLY A 1 93 ? 4.790 -0.469 -16.507 1.00 90.31 93 GLY A N 1
ATOM 769 C CA . GLY A 1 93 ? 6.239 -0.323 -16.577 1.00 90.31 93 GLY A CA 1
ATOM 770 C C . GLY A 1 93 ? 6.674 0.712 -17.611 1.00 90.31 93 GLY A C 1
ATOM 771 O O . GLY A 1 93 ? 5.863 1.351 -18.286 1.00 90.31 93 GLY A O 1
ATOM 772 N N . THR A 1 94 ? 7.985 0.851 -17.742 1.00 90.38 94 THR A N 1
ATOM 773 C CA . THR A 1 94 ? 8.659 1.571 -18.821 1.00 90.38 94 THR A CA 1
ATOM 774 C C . THR A 1 94 ? 9.690 0.652 -19.478 1.00 90.38 94 THR A C 1
ATOM 776 O O . THR A 1 94 ? 9.991 -0.436 -18.985 1.00 90.38 94 THR A O 1
ATOM 779 N N . SER A 1 95 ? 10.300 1.103 -20.576 1.00 86.62 95 SER A N 1
ATOM 780 C CA . SER A 1 95 ? 11.414 0.384 -21.213 1.00 86.62 95 SER A CA 1
ATOM 781 C C . SER A 1 95 ? 12.632 0.216 -20.292 1.00 86.62 95 SER A C 1
ATOM 783 O O . SER A 1 95 ? 13.459 -0.666 -20.515 1.00 86.62 95 SER A O 1
ATOM 785 N N . ARG A 1 96 ? 12.758 1.063 -19.262 1.00 87.75 96 ARG A N 1
ATOM 786 C CA . ARG A 1 96 ? 13.896 1.103 -18.335 1.00 87.75 96 ARG A CA 1
ATOM 787 C C . ARG A 1 96 ? 13.649 0.327 -17.044 1.00 87.75 96 ARG A C 1
ATOM 789 O O . ARG A 1 96 ? 14.590 -0.243 -16.501 1.00 87.75 96 ARG A O 1
ATOM 796 N N . ILE A 1 97 ? 12.416 0.324 -16.539 1.00 92.06 97 ILE A N 1
ATOM 797 C CA . ILE A 1 97 ? 12.044 -0.320 -15.274 1.00 92.06 97 ILE A CA 1
ATOM 798 C C . ILE A 1 97 ? 10.662 -0.962 -15.392 1.00 92.06 97 ILE A C 1
ATOM 800 O O . ILE A 1 97 ? 9.744 -0.390 -15.970 1.00 92.06 97 ILE A O 1
ATOM 804 N N . ASN A 1 98 ? 10.489 -2.148 -14.819 1.00 94.06 98 ASN A N 1
ATOM 805 C CA . ASN A 1 98 ? 9.190 -2.814 -14.822 1.00 94.06 98 ASN A CA 1
ATOM 806 C C . ASN A 1 98 ? 8.291 -2.335 -13.669 1.00 94.06 98 ASN A C 1
ATOM 808 O O . ASN A 1 98 ? 8.749 -1.715 -12.705 1.00 94.06 98 ASN A O 1
ATOM 812 N N . ALA A 1 99 ? 7.003 -2.659 -13.759 1.00 94.56 99 ALA A N 1
ATOM 813 C CA . ALA A 1 99 ? 6.005 -2.282 -12.768 1.00 94.56 99 ALA A CA 1
ATOM 814 C C . ALA A 1 99 ? 6.321 -2.848 -11.376 1.00 94.56 99 ALA A C 1
ATOM 816 O O . ALA A 1 99 ? 6.144 -2.141 -10.394 1.00 94.56 99 ALA A O 1
ATOM 817 N N . TYR A 1 100 ? 6.869 -4.067 -11.272 1.00 94.88 100 TYR A N 1
ATOM 818 C CA . TYR A 1 100 ? 7.297 -4.640 -9.987 1.00 94.88 100 TYR A CA 1
ATOM 819 C C . TYR A 1 100 ? 8.339 -3.769 -9.280 1.00 94.88 100 TYR A C 1
ATOM 821 O O . TYR A 1 100 ? 8.277 -3.579 -8.069 1.00 94.88 100 TYR A O 1
ATOM 829 N N . LYS A 1 101 ? 9.290 -3.198 -10.029 1.00 94.81 101 LYS A N 1
ATOM 830 C CA . LYS A 1 101 ? 10.278 -2.271 -9.473 1.00 94.81 101 LYS A CA 1
ATOM 831 C C . LYS A 1 101 ? 9.634 -0.949 -9.050 1.00 94.81 101 LYS A C 1
ATOM 833 O O . LYS A 1 101 ? 9.965 -0.437 -7.989 1.00 94.81 101 LYS A O 1
ATOM 838 N N . ILE A 1 102 ? 8.691 -0.428 -9.834 1.00 95.38 102 ILE A N 1
ATOM 839 C CA . ILE A 1 102 ? 7.936 0.783 -9.477 1.00 95.38 102 ILE A CA 1
ATOM 840 C C . ILE A 1 102 ? 7.101 0.559 -8.206 1.00 95.38 102 ILE A C 1
ATOM 842 O O . ILE A 1 102 ? 7.084 1.419 -7.325 1.00 95.38 102 ILE A O 1
ATOM 846 N N . ILE A 1 103 ? 6.446 -0.598 -8.078 1.00 95.69 103 ILE A N 1
ATOM 847 C CA . ILE A 1 103 ? 5.684 -0.987 -6.885 1.00 95.69 103 ILE A CA 1
ATOM 848 C C . ILE A 1 103 ? 6.617 -1.067 -5.674 1.00 95.69 103 ILE A C 1
ATOM 850 O O . ILE A 1 103 ? 6.285 -0.499 -4.642 1.00 95.69 103 ILE A O 1
ATOM 854 N N . GLU A 1 104 ? 7.795 -1.688 -5.799 1.00 95.25 104 GLU A N 1
ATOM 855 C CA . GLU A 1 104 ? 8.785 -1.744 -4.712 1.00 95.25 104 GLU A CA 1
ATOM 856 C C . GLU A 1 104 ? 9.194 -0.344 -4.229 1.00 95.25 104 GLU A C 1
ATOM 858 O O . GLU A 1 104 ? 9.180 -0.084 -3.028 1.00 95.25 104 GLU A O 1
ATOM 863 N N . GLU A 1 105 ? 9.532 0.579 -5.136 1.00 95.31 105 GLU A N 1
ATOM 864 C CA . GLU A 1 105 ? 9.875 1.955 -4.742 1.00 95.31 105 GLU A CA 1
ATOM 865 C C . GLU A 1 105 ? 8.680 2.657 -4.078 1.00 95.31 105 GLU A C 1
ATOM 867 O O . GLU A 1 105 ? 8.835 3.340 -3.067 1.00 95.31 105 GLU A O 1
ATOM 872 N N . THR A 1 106 ? 7.467 2.419 -4.583 1.00 95.06 106 THR A N 1
ATOM 873 C CA . THR A 1 106 ? 6.240 3.004 -4.021 1.00 95.06 106 THR A CA 1
ATOM 874 C C . THR A 1 106 ? 5.933 2.477 -2.624 1.00 95.06 106 THR A C 1
ATOM 876 O O . THR A 1 106 ? 5.571 3.260 -1.751 1.00 95.06 106 THR A O 1
ATOM 879 N N . LEU A 1 107 ? 6.126 1.177 -2.386 1.00 94.50 107 LEU A N 1
ATOM 880 C CA . LEU A 1 107 ? 5.991 0.562 -1.064 1.00 94.50 107 LEU A CA 1
ATOM 881 C C . LEU A 1 107 ? 6.971 1.161 -0.050 1.00 94.50 107 LEU A C 1
ATOM 883 O O . LEU A 1 107 ? 6.651 1.264 1.129 1.00 94.50 107 LEU A O 1
ATOM 887 N N . ASN A 1 108 ? 8.140 1.601 -0.515 1.00 94.81 108 ASN A N 1
ATOM 888 C CA . ASN A 1 108 ? 9.139 2.293 0.296 1.00 94.81 108 ASN A CA 1
ATOM 889 C C . ASN A 1 108 ? 8.936 3.817 0.355 1.00 94.81 108 ASN A C 1
ATOM 891 O O . ASN A 1 108 ? 9.823 4.525 0.829 1.00 94.81 108 ASN A O 1
ATOM 895 N N . LEU A 1 109 ? 7.801 4.335 -0.134 1.00 92.56 109 LEU A N 1
ATOM 896 C CA . LEU A 1 109 ? 7.486 5.767 -0.200 1.00 92.56 109 LEU A CA 1
ATOM 897 C C . LEU A 1 109 ? 8.554 6.593 -0.948 1.00 92.56 109 LEU A C 1
ATOM 899 O O . LEU A 1 109 ? 8.764 7.769 -0.650 1.00 92.56 109 LEU A O 1
ATOM 903 N N . LYS A 1 110 ? 9.232 5.978 -1.925 1.00 94.06 110 LYS A N 1
ATOM 904 C CA . LYS A 1 110 ? 10.258 6.613 -2.759 1.00 94.06 110 LYS A CA 1
ATOM 905 C C . LYS A 1 110 ? 9.668 7.002 -4.113 1.00 94.06 110 LYS A C 1
ATOM 907 O O . LYS A 1 110 ? 8.934 6.235 -4.741 1.00 94.06 110 LYS A O 1
ATOM 912 N N . ASP A 1 111 ? 10.029 8.190 -4.590 1.00 91.69 111 ASP A N 1
ATOM 913 C CA . ASP A 1 111 ? 9.741 8.586 -5.967 1.00 91.69 111 ASP A CA 1
ATOM 914 C C . ASP A 1 111 ? 10.664 7.840 -6.920 1.00 91.69 111 ASP A C 1
ATOM 916 O O . ASP A 1 111 ? 11.887 7.812 -6.746 1.00 91.69 111 ASP A O 1
ATOM 920 N N . VAL A 1 112 ? 10.081 7.291 -7.977 1.00 93.25 112 VAL A N 1
ATOM 921 C CA . VAL A 1 112 ? 10.843 6.580 -8.995 1.00 93.25 112 VAL A CA 1
ATOM 922 C C . VAL A 1 112 ? 11.717 7.563 -9.773 1.00 93.25 112 VAL A C 1
ATOM 924 O O . VAL A 1 112 ? 11.234 8.575 -10.279 1.00 93.25 112 VAL A O 1
ATOM 927 N N . ARG A 1 113 ? 13.015 7.262 -9.882 1.00 92.25 113 ARG A N 1
ATOM 928 C CA . ARG A 1 113 ? 14.006 8.072 -10.606 1.00 92.25 113 ARG A CA 1
ATOM 929 C C . ARG A 1 113 ? 14.816 7.196 -11.547 1.00 92.25 113 ARG A C 1
ATOM 931 O O . ARG A 1 113 ? 15.290 6.134 -11.150 1.00 92.25 113 ARG A O 1
ATOM 938 N N . ILE A 1 114 ? 14.989 7.654 -12.783 1.00 92.00 114 ILE A N 1
ATOM 939 C CA . ILE A 1 114 ? 15.738 6.938 -13.818 1.00 92.00 114 ILE A CA 1
ATOM 940 C C . ILE A 1 114 ? 17.016 7.708 -14.124 1.00 92.00 114 ILE A C 1
ATOM 942 O O . ILE A 1 114 ? 16.976 8.891 -14.462 1.00 92.00 114 ILE A O 1
ATOM 946 N N . PHE A 1 115 ? 18.149 7.021 -14.024 1.00 90.56 115 PHE A N 1
ATOM 947 C CA . PHE A 1 115 ? 19.470 7.564 -14.318 1.00 90.56 115 PHE A CA 1
ATOM 948 C C . PHE A 1 115 ? 20.043 6.893 -15.566 1.00 90.56 115 PHE A C 1
ATOM 950 O O . PHE A 1 115 ? 20.004 5.669 -15.684 1.00 90.56 115 PHE A O 1
ATOM 957 N N . ASP A 1 116 ? 20.593 7.696 -16.470 1.00 88.69 116 ASP A N 1
ATOM 958 C CA . ASP A 1 116 ? 21.451 7.227 -17.552 1.00 88.69 116 ASP A CA 1
ATOM 959 C C . ASP A 1 116 ? 22.913 7.311 -17.104 1.00 88.69 116 ASP A C 1
ATOM 961 O O . ASP A 1 116 ? 23.291 8.189 -16.327 1.00 88.69 116 ASP A O 1
ATOM 965 N N . TYR A 1 117 ? 23.744 6.399 -17.596 1.00 87.31 117 TYR A N 1
ATOM 966 C CA . TYR A 1 117 ? 25.173 6.385 -17.302 1.00 87.31 117 TYR A CA 1
ATOM 967 C C . TYR A 1 117 ? 25.933 6.837 -18.543 1.00 87.31 117 TYR A C 1
ATOM 969 O O . TYR A 1 117 ? 25.850 6.187 -19.582 1.00 87.31 117 TYR A O 1
ATOM 977 N N . ILE A 1 118 ? 26.654 7.949 -18.422 1.00 83.88 118 ILE A N 1
ATOM 978 C CA . ILE A 1 118 ? 27.508 8.498 -19.480 1.00 83.88 118 ILE A CA 1
ATOM 979 C C . ILE A 1 118 ? 28.960 8.284 -19.046 1.00 83.88 118 ILE A C 1
ATOM 981 O O . ILE A 1 118 ? 29.290 8.518 -17.880 1.00 83.88 118 ILE A O 1
ATOM 985 N N . GLU A 1 119 ? 29.800 7.783 -19.948 1.00 85.94 119 GLU A N 1
ATOM 986 C CA . GLU A 1 119 ? 31.244 7.671 -19.717 1.00 85.94 119 GLU A CA 1
ATOM 987 C C . GLU A 1 119 ? 31.899 9.032 -19.965 1.00 85.94 119 GLU A C 1
ATOM 989 O O . GLU A 1 119 ? 31.644 9.667 -20.986 1.00 85.94 119 GLU A O 1
ATOM 994 N N . ASP A 1 120 ? 32.675 9.497 -18.987 1.00 79.25 120 ASP A N 1
ATOM 995 C CA . ASP A 1 120 ? 33.519 10.689 -19.114 1.00 79.25 120 ASP A CA 1
ATOM 996 C C . ASP A 1 120 ? 34.798 10.364 -19.910 1.00 79.25 120 ASP A C 1
ATOM 998 O O . ASP A 1 120 ? 35.127 9.187 -20.081 1.00 79.25 120 ASP A O 1
ATOM 1002 N N . ASP A 1 121 ? 35.560 11.379 -20.325 1.00 74.25 121 ASP A N 1
ATOM 1003 C CA . ASP A 1 121 ? 36.812 11.209 -21.095 1.00 74.25 121 ASP A CA 1
ATOM 1004 C C . ASP A 1 121 ? 37.882 10.375 -20.344 1.00 74.25 121 ASP A C 1
ATOM 1006 O O . ASP A 1 121 ? 38.801 9.826 -20.951 1.00 74.25 121 ASP A O 1
ATOM 1010 N N . GLU A 1 122 ? 37.736 10.205 -19.024 1.00 77.38 122 GLU A N 1
ATOM 1011 C CA . GLU A 1 122 ? 38.572 9.345 -18.167 1.00 77.38 122 GLU A CA 1
ATOM 1012 C C . GLU A 1 122 ? 38.014 7.912 -17.976 1.00 77.38 122 GLU A C 1
ATOM 1014 O O . GLU A 1 122 ? 38.499 7.152 -17.136 1.00 77.38 122 GLU A O 1
ATOM 1019 N N . GLY A 1 123 ? 36.958 7.525 -18.702 1.00 76.81 123 GLY A N 1
ATOM 1020 C CA . GLY A 1 123 ? 36.323 6.200 -18.612 1.00 76.81 123 GLY A CA 1
ATOM 1021 C C . GLY A 1 123 ? 35.456 5.983 -17.362 1.00 76.81 123 GLY A C 1
ATOM 1022 O O . GLY A 1 123 ? 35.018 4.864 -17.078 1.00 76.81 123 GLY A O 1
ATOM 1023 N N . LYS A 1 124 ? 35.183 7.039 -16.584 1.00 80.56 124 LYS A N 1
ATOM 1024 C CA . LYS A 1 124 ? 34.357 6.966 -15.370 1.00 80.56 124 LYS A CA 1
ATOM 1025 C C . LYS A 1 124 ? 32.877 7.160 -15.707 1.00 80.56 124 LYS A C 1
ATOM 1027 O O . LYS A 1 124 ? 32.490 8.162 -16.300 1.00 80.56 124 LYS A O 1
ATOM 1032 N N . LYS A 1 125 ? 32.024 6.221 -15.282 1.00 84.44 125 LYS A N 1
ATOM 1033 C CA . LYS A 1 125 ? 30.566 6.291 -15.487 1.00 84.44 125 LYS A CA 1
ATOM 1034 C C . LYS A 1 125 ? 29.924 7.283 -14.520 1.00 84.44 125 LYS A C 1
ATOM 1036 O O . LYS A 1 125 ? 29.906 7.051 -13.311 1.00 84.44 125 LYS A O 1
ATOM 1041 N N . LYS A 1 126 ? 29.349 8.361 -15.048 1.00 86.19 126 LYS A N 1
ATOM 1042 C CA . LYS A 1 126 ? 28.578 9.350 -14.287 1.00 86.19 126 LYS A CA 1
ATOM 1043 C C . LYS A 1 126 ? 27.082 9.095 -14.455 1.00 86.19 126 LYS A C 1
ATOM 1045 O O . LYS A 1 126 ? 26.586 9.020 -15.576 1.00 86.19 126 LYS A O 1
ATOM 1050 N N . ALA A 1 127 ? 26.365 8.983 -13.336 1.00 88.00 127 ALA A N 1
ATOM 1051 C CA . ALA A 1 127 ? 24.909 8.873 -13.330 1.00 88.00 127 ALA A CA 1
ATOM 1052 C C . ALA A 1 127 ? 24.279 10.256 -13.558 1.00 88.00 127 ALA A C 1
ATOM 1054 O O . ALA A 1 127 ? 24.451 11.170 -12.750 1.00 88.00 127 ALA A O 1
ATOM 1055 N N . VAL A 1 128 ? 23.543 10.410 -14.655 1.00 90.19 128 VAL A N 1
ATOM 1056 C CA . VAL A 1 128 ? 22.806 11.624 -15.011 1.00 90.19 128 VAL A CA 1
ATOM 1057 C C . VAL A 1 128 ? 21.315 11.315 -14.969 1.00 90.19 128 VAL A C 1
ATOM 1059 O O . VAL A 1 128 ? 20.850 10.363 -15.587 1.00 90.19 128 VAL A O 1
ATOM 1062 N N . LEU A 1 129 ? 20.547 12.112 -14.222 1.00 91.88 129 LEU A N 1
ATOM 1063 C CA . LEU A 1 129 ? 19.101 11.928 -14.116 1.00 91.88 129 LEU A CA 1
ATOM 1064 C C . LEU A 1 129 ? 18.438 12.158 -15.480 1.00 91.88 129 LEU A C 1
ATOM 1066 O O . LEU A 1 129 ? 18.452 13.273 -16.010 1.00 91.88 129 LEU A O 1
ATOM 1070 N N . ASN A 1 130 ? 17.783 11.128 -16.005 1.00 92.31 130 ASN A N 1
ATOM 1071 C CA . ASN A 1 130 ? 16.973 11.250 -17.202 1.00 92.31 130 ASN A CA 1
ATOM 1072 C C . ASN A 1 130 ? 15.607 11.826 -16.823 1.00 92.31 130 ASN A C 1
ATOM 1074 O O . ASN A 1 130 ? 14.708 11.105 -16.387 1.00 92.31 130 ASN A O 1
ATOM 1078 N N . LYS A 1 131 ? 15.447 13.143 -16.986 1.00 93.00 131 LYS A N 1
ATOM 1079 C CA . LYS A 1 131 ? 14.207 13.856 -16.637 1.00 93.00 131 LYS A CA 1
ATOM 1080 C C . LYS A 1 131 ? 12.986 13.330 -17.399 1.00 93.00 131 LYS A C 1
ATOM 1082 O O . LYS A 1 131 ? 11.909 13.249 -16.819 1.00 93.00 131 LYS A O 1
ATOM 1087 N N . LYS A 1 132 ? 13.151 12.963 -18.675 1.00 92.56 132 LYS A N 1
ATOM 1088 C CA . LYS A 1 132 ? 12.051 12.504 -19.533 1.00 92.56 132 LYS A CA 1
ATOM 1089 C C . LYS A 1 132 ? 11.550 11.132 -19.091 1.00 92.56 132 LYS A C 1
ATOM 1091 O O . LYS A 1 132 ? 10.366 10.977 -18.815 1.00 92.56 132 LYS A O 1
ATOM 1096 N N . GLU A 1 133 ? 12.454 10.164 -18.968 1.00 92.00 133 GLU A N 1
ATOM 1097 C CA . GLU A 1 133 ? 12.107 8.811 -18.525 1.00 92.00 133 GLU A CA 1
ATOM 1098 C C . GLU A 1 133 ? 11.618 8.811 -17.074 1.00 92.00 133 GLU A C 1
ATOM 1100 O O . GLU A 1 133 ? 10.642 8.137 -16.755 1.00 92.00 133 GLU A O 1
ATOM 1105 N N . THR A 1 134 ? 12.228 9.625 -16.204 1.00 94.00 134 THR A N 1
ATOM 1106 C CA . THR A 1 134 ? 11.770 9.801 -14.817 1.00 94.00 134 THR A CA 1
ATOM 1107 C C . THR A 1 134 ? 10.331 10.309 -14.765 1.00 94.00 134 THR A C 1
ATOM 1109 O O . THR A 1 134 ? 9.523 9.730 -14.047 1.00 94.00 134 THR A O 1
ATOM 1112 N N . ALA A 1 135 ? 9.974 11.325 -15.557 1.00 94.44 135 ALA A N 1
ATOM 1113 C CA . ALA A 1 135 ? 8.604 11.833 -15.598 1.00 94.44 135 ALA A CA 1
ATOM 1114 C C . ALA A 1 135 ? 7.601 10.764 -16.074 1.00 94.44 135 ALA A C 1
ATOM 1116 O O . ALA A 1 135 ? 6.521 10.631 -15.501 1.00 94.44 135 ALA A O 1
ATOM 1117 N N . ILE A 1 136 ? 7.968 9.957 -17.078 1.00 94.06 136 ILE A N 1
ATOM 1118 C CA . ILE A 1 136 ? 7.133 8.842 -17.554 1.00 94.06 136 ILE A CA 1
ATOM 1119 C C . ILE A 1 136 ? 6.951 7.802 -16.442 1.00 94.06 136 ILE A C 1
ATOM 1121 O O . ILE A 1 136 ? 5.832 7.368 -16.178 1.00 94.06 136 ILE A O 1
ATOM 1125 N N . ALA A 1 137 ? 8.034 7.419 -15.769 1.00 93.81 137 ALA A N 1
ATOM 1126 C CA . ALA A 1 137 ? 7.996 6.451 -14.682 1.00 93.81 137 ALA A CA 1
ATOM 1127 C C . ALA A 1 137 ? 7.168 6.933 -13.484 1.00 93.81 137 ALA A C 1
ATOM 1129 O O . ALA A 1 137 ? 6.390 6.158 -12.934 1.00 93.81 137 ALA A O 1
ATOM 1130 N N . GLN A 1 138 ? 7.276 8.211 -13.120 1.00 95.50 138 GLN A N 1
ATOM 1131 C CA . GLN A 1 138 ? 6.452 8.820 -12.077 1.00 95.50 138 GLN A CA 1
ATOM 1132 C C . GLN A 1 138 ? 4.972 8.846 -12.470 1.00 95.50 138 GLN A C 1
ATOM 1134 O O . GLN A 1 138 ? 4.119 8.512 -11.656 1.00 95.50 138 GLN A O 1
ATOM 1139 N N . ALA A 1 139 ? 4.646 9.136 -13.733 1.00 95.62 139 ALA A N 1
ATOM 1140 C CA . ALA A 1 139 ? 3.267 9.039 -14.207 1.00 95.62 139 ALA A CA 1
ATOM 1141 C C . ALA A 1 139 ? 2.717 7.604 -14.077 1.00 95.62 139 ALA A C 1
ATOM 1143 O O . ALA A 1 139 ? 1.582 7.415 -13.644 1.00 95.62 139 ALA A O 1
ATOM 1144 N N . LYS A 1 140 ? 3.524 6.575 -14.384 1.00 95.00 140 LYS A N 1
ATOM 1145 C CA . LYS A 1 140 ? 3.142 5.170 -14.143 1.00 95.00 140 LYS A CA 1
ATOM 1146 C C . LYS A 1 140 ? 2.991 4.852 -12.655 1.00 95.00 140 LYS A C 1
ATOM 1148 O O . LYS A 1 140 ? 2.068 4.132 -12.282 1.00 95.00 140 LYS A O 1
ATOM 1153 N N . GLN A 1 141 ? 3.860 5.409 -11.816 1.00 96.12 141 GLN A N 1
ATOM 1154 C CA . GLN A 1 141 ? 3.785 5.280 -10.364 1.00 96.12 141 GLN A CA 1
ATOM 1155 C C . GLN A 1 141 ? 2.458 5.823 -9.816 1.00 96.12 141 GLN A C 1
ATOM 1157 O O . GLN A 1 141 ? 1.821 5.164 -8.998 1.00 96.12 141 GLN A O 1
ATOM 1162 N N . GLU A 1 142 ? 2.001 6.978 -10.304 1.00 95.88 142 GLU A N 1
ATOM 1163 C CA . GLU A 1 142 ? 0.706 7.546 -9.914 1.00 95.88 142 GLU A CA 1
ATOM 1164 C C . GLU A 1 142 ? -0.475 6.679 -10.362 1.00 95.88 142 GLU A C 1
ATOM 1166 O O . GLU A 1 142 ? -1.396 6.459 -9.578 1.00 95.88 142 GLU A O 1
ATOM 1171 N N . LEU A 1 143 ? -0.423 6.091 -11.563 1.00 96.00 143 LEU A N 1
ATOM 1172 C CA . LEU A 1 143 ? -1.451 5.139 -12.006 1.00 96.00 143 LEU A CA 1
ATOM 1173 C C . LEU A 1 143 ? -1.529 3.903 -11.099 1.00 96.00 143 LEU A C 1
ATOM 1175 O O . LEU A 1 143 ? -2.620 3.423 -10.806 1.00 96.00 143 LEU A O 1
ATOM 1179 N N . ILE A 1 144 ? -0.385 3.395 -10.632 1.00 95.81 144 ILE A N 1
ATOM 1180 C CA . ILE A 1 144 ? -0.335 2.279 -9.675 1.00 95.81 144 ILE A CA 1
ATOM 1181 C C . ILE A 1 144 ? -0.936 2.697 -8.328 1.00 95.81 144 ILE A C 1
ATOM 1183 O O . ILE A 1 144 ? -1.718 1.945 -7.749 1.00 95.81 144 ILE A O 1
ATOM 1187 N N . LYS A 1 145 ? -0.608 3.897 -7.829 1.00 95.44 145 LYS A N 1
ATOM 1188 C CA . LYS A 1 145 ? -1.173 4.425 -6.576 1.00 95.44 145 LYS A CA 1
ATOM 1189 C C . LYS A 1 145 ? -2.692 4.570 -6.661 1.00 95.44 145 LYS A C 1
ATOM 1191 O O . LYS A 1 145 ? -3.378 4.171 -5.725 1.00 95.44 145 LYS A O 1
ATOM 1196 N N . GLN A 1 146 ? -3.204 5.108 -7.767 1.00 95.00 146 GLN A N 1
ATOM 1197 C CA . GLN A 1 146 ? -4.643 5.236 -8.020 1.00 95.00 146 GLN A CA 1
ATOM 1198 C C . GLN A 1 146 ? -5.311 3.863 -8.098 1.00 95.00 146 GLN A C 1
ATOM 1200 O O . GLN A 1 146 ? -6.250 3.598 -7.356 1.00 95.00 146 GLN A O 1
ATOM 1205 N N . GLY A 1 147 ? -4.746 2.950 -8.892 1.00 95.38 147 GLY A N 1
ATOM 1206 C CA . GLY A 1 147 ? -5.234 1.577 -8.987 1.00 95.38 147 GLY A CA 1
ATOM 1207 C C . GLY A 1 147 ? -5.280 0.861 -7.637 1.00 95.38 147 GLY A C 1
ATOM 1208 O O . GLY A 1 147 ? -6.216 0.115 -7.372 1.00 95.38 147 GLY A O 1
ATOM 1209 N N . PHE A 1 148 ? -4.317 1.126 -6.750 1.00 96.12 148 PHE A N 1
ATOM 1210 C CA . PHE A 1 148 ? -4.343 0.615 -5.383 1.00 96.12 148 PHE A CA 1
ATOM 1211 C C . PHE A 1 148 ? -5.488 1.199 -4.546 1.00 96.12 148 PHE A C 1
ATOM 1213 O O . PHE A 1 148 ? -6.119 0.445 -3.811 1.00 96.12 148 PHE A O 1
ATOM 1220 N N . GLN A 1 149 ? -5.775 2.505 -4.645 1.00 93.50 149 GLN A N 1
ATOM 1221 C CA . GLN A 1 149 ? -6.899 3.123 -3.921 1.00 93.50 149 GLN A CA 1
ATOM 1222 C C . GLN A 1 149 ? -8.241 2.518 -4.330 1.00 93.50 149 GLN A C 1
ATOM 1224 O O . GLN A 1 149 ? -9.068 2.214 -3.472 1.00 93.50 149 GLN A O 1
ATOM 1229 N N . ASP A 1 150 ? -8.438 2.314 -5.630 1.00 92.81 150 ASP A N 1
ATOM 1230 C CA . ASP A 1 150 ? -9.675 1.732 -6.147 1.00 92.81 150 ASP A CA 1
ATOM 1231 C C . ASP A 1 150 ? -9.780 0.260 -5.747 1.00 92.81 150 ASP A C 1
ATOM 1233 O O . ASP A 1 150 ? -10.838 -0.231 -5.351 1.00 92.81 150 ASP A O 1
ATOM 1237 N N . TRP A 1 151 ? -8.651 -0.448 -5.798 1.00 95.94 151 TRP A N 1
ATOM 1238 C CA . TRP A 1 151 ? -8.593 -1.859 -5.478 1.00 95.94 151 TRP A CA 1
ATOM 1239 C C . TRP A 1 151 ? -8.796 -2.123 -3.988 1.00 95.94 151 TRP A C 1
ATOM 1241 O O . TRP A 1 151 ? -9.634 -2.950 -3.650 1.00 95.94 151 TRP A O 1
ATOM 1251 N N . ILE A 1 152 ? -8.092 -1.446 -3.075 1.00 94.75 152 ILE A N 1
ATOM 1252 C CA . ILE A 1 152 ? -7.987 -1.845 -1.655 1.00 94.75 152 ILE A CA 1
ATOM 1253 C C . ILE A 1 152 ? -9.349 -2.059 -0.980 1.00 94.75 152 ILE A C 1
ATOM 1255 O O . ILE A 1 152 ? -9.513 -3.015 -0.220 1.00 94.75 152 ILE A O 1
ATOM 1259 N N . TRP A 1 153 ? -10.351 -1.261 -1.351 1.00 93.31 153 TRP A N 1
ATOM 1260 C CA . TRP A 1 153 ? -11.705 -1.334 -0.808 1.00 93.31 153 TRP A CA 1
ATOM 1261 C C . TRP A 1 153 ? -12.729 -2.036 -1.705 1.00 93.31 153 TRP A C 1
ATOM 1263 O O . TRP A 1 153 ? -13.867 -2.197 -1.265 1.00 93.31 153 TRP A O 1
ATOM 1273 N N . ALA A 1 154 ? -12.377 -2.451 -2.923 1.00 93.88 154 ALA A N 1
ATOM 1274 C CA . ALA A 1 154 ? -13.314 -3.048 -3.880 1.00 93.88 154 ALA A CA 1
ATOM 1275 C C . ALA A 1 154 ? -13.924 -4.371 -3.387 1.00 93.88 154 ALA A C 1
ATOM 1277 O O . ALA A 1 154 ? -15.124 -4.589 -3.544 1.00 93.88 154 ALA A O 1
ATOM 1278 N N . ASP A 1 155 ? -13.114 -5.231 -2.765 1.00 94.88 155 ASP A N 1
ATOM 1279 C CA . ASP A 1 155 ? -13.565 -6.522 -2.244 1.00 94.88 155 ASP A CA 1
ATOM 1280 C C . ASP A 1 155 ? -14.142 -6.381 -0.816 1.00 94.88 155 ASP A C 1
ATOM 1282 O O . ASP A 1 155 ? -13.442 -5.883 0.076 1.00 94.88 155 ASP A O 1
ATOM 1286 N N . PRO A 1 156 ? -15.397 -6.810 -0.561 1.00 93.62 156 PRO A N 1
ATOM 1287 C CA . PRO A 1 156 ? -16.026 -6.677 0.753 1.00 93.62 156 PRO A CA 1
ATOM 1288 C C . PRO A 1 156 ? -15.296 -7.427 1.875 1.00 93.62 156 PRO A C 1
ATOM 1290 O O . PRO A 1 156 ? -15.178 -6.893 2.978 1.00 93.62 156 PRO A O 1
ATOM 1293 N N . ALA A 1 157 ? -14.769 -8.625 1.603 1.00 94.06 157 ALA A N 1
ATOM 1294 C CA . ALA A 1 157 ? -14.093 -9.438 2.613 1.00 94.06 157 ALA A CA 1
ATOM 1295 C C . ALA A 1 157 ? -12.733 -8.831 3.001 1.00 94.06 157 ALA A C 1
ATOM 1297 O O . ALA A 1 157 ? -12.392 -8.736 4.183 1.00 94.06 157 ALA A O 1
ATOM 1298 N N . ARG A 1 158 ? -11.968 -8.346 2.015 1.00 94.44 158 ARG A N 1
ATOM 1299 C CA . ARG A 1 158 ? -10.737 -7.578 2.240 1.00 94.44 158 ARG A CA 1
ATOM 1300 C C . ARG A 1 158 ? -11.023 -6.301 3.020 1.00 94.44 158 ARG A C 1
ATOM 1302 O O . ARG A 1 158 ? -10.297 -6.006 3.969 1.00 94.44 158 ARG A O 1
ATOM 1309 N N . ARG A 1 159 ? -12.069 -5.560 2.644 1.00 93.25 159 ARG A N 1
ATOM 1310 C CA . ARG A 1 159 ? -12.477 -4.319 3.315 1.00 93.25 159 ARG A CA 1
ATOM 1311 C C . ARG A 1 159 ? -12.742 -4.557 4.798 1.00 93.25 159 ARG A C 1
ATOM 1313 O O . ARG A 1 159 ? -12.151 -3.871 5.625 1.00 93.25 159 ARG A O 1
ATOM 1320 N N . GLU A 1 160 ? -13.571 -5.542 5.133 1.00 92.06 160 GLU A N 1
ATOM 1321 C CA . GLU A 1 160 ? -13.888 -5.885 6.524 1.00 92.06 160 GLU A CA 1
ATOM 1322 C C . GLU A 1 160 ? -12.626 -6.250 7.319 1.00 92.06 160 GLU A C 1
ATOM 1324 O O . GLU A 1 160 ? -12.376 -5.699 8.395 1.00 92.06 160 GLU A O 1
ATOM 1329 N N . LYS A 1 161 ? -11.772 -7.111 6.748 1.00 93.12 161 LYS A N 1
ATOM 1330 C CA . LYS A 1 161 ? -10.511 -7.534 7.372 1.00 93.12 161 LYS A CA 1
ATOM 1331 C C . LYS A 1 161 ? -9.580 -6.352 7.661 1.00 93.12 161 LYS A C 1
ATOM 1333 O O . LYS A 1 161 ? -8.986 -6.290 8.737 1.00 93.12 161 LYS A O 1
ATOM 1338 N N . LEU A 1 162 ? -9.439 -5.423 6.715 1.00 93.12 162 LEU A N 1
ATOM 1339 C CA . LEU A 1 162 ? -8.571 -4.253 6.860 1.00 93.12 162 LEU A CA 1
ATOM 1340 C C . LEU A 1 162 ? -9.140 -3.219 7.835 1.00 93.12 162 LEU A C 1
ATOM 1342 O O . LEU A 1 162 ? -8.376 -2.685 8.635 1.00 93.12 162 LEU A O 1
ATOM 1346 N N . CYS A 1 163 ? -10.454 -2.974 7.820 1.00 91.69 163 CYS A N 1
ATOM 1347 C CA . CYS A 1 163 ? -11.111 -2.107 8.801 1.00 91.69 163 CYS A CA 1
ATOM 1348 C C . CYS A 1 163 ? -10.898 -2.626 10.221 1.00 91.69 163 CYS A C 1
ATOM 1350 O O . CYS A 1 163 ? -10.498 -1.866 11.100 1.00 91.69 163 CYS A O 1
ATOM 1352 N N . LYS A 1 164 ? -11.100 -3.928 10.441 1.00 91.06 164 LYS A N 1
ATOM 1353 C CA . LYS A 1 164 ? -10.859 -4.551 11.743 1.00 91.06 164 LYS A CA 1
ATOM 1354 C C . LYS A 1 164 ? -9.401 -4.401 12.178 1.00 91.06 164 LYS A C 1
ATOM 1356 O O . LYS A 1 164 ? -9.138 -3.910 13.270 1.00 91.06 164 LYS A O 1
ATOM 1361 N N . LEU A 1 165 ? -8.456 -4.739 11.298 1.00 91.56 165 LEU A N 1
ATOM 1362 C CA . LEU A 1 165 ? -7.023 -4.619 11.582 1.00 91.56 165 LEU A CA 1
ATOM 1363 C C . LEU A 1 165 ? -6.611 -3.178 11.923 1.00 91.56 165 LEU A C 1
ATOM 1365 O O . LEU A 1 165 ? -5.777 -2.963 12.802 1.00 91.56 165 LEU A O 1
ATOM 1369 N N . TYR A 1 166 ? -7.174 -2.195 11.219 1.00 90.69 166 TYR A N 1
ATOM 1370 C CA . TYR A 1 166 ? -6.900 -0.785 11.469 1.00 90.69 166 TYR A CA 1
ATOM 1371 C C . TYR A 1 166 ? -7.445 -0.341 12.828 1.00 90.69 166 TYR A C 1
ATOM 1373 O O . TYR A 1 166 ? -6.712 0.273 13.602 1.00 90.69 166 TYR A O 1
ATOM 1381 N N . ASN A 1 167 ? -8.698 -0.684 13.141 1.00 88.31 167 ASN A N 1
ATOM 1382 C CA . ASN A 1 167 ? -9.312 -0.331 14.419 1.00 88.31 167 ASN A CA 1
ATOM 1383 C C . ASN A 1 167 ? -8.572 -0.977 15.598 1.00 88.31 167 ASN A C 1
ATOM 1385 O O . ASN A 1 167 ? -8.226 -0.287 16.550 1.00 88.31 167 ASN A O 1
ATOM 1389 N N . GLU A 1 168 ? -8.199 -2.252 15.489 1.00 86.81 168 GLU A N 1
ATOM 1390 C CA . GLU A 1 168 ? -7.431 -2.948 16.528 1.00 86.81 168 GLU A CA 1
ATOM 1391 C C . GLU A 1 168 ? -6.0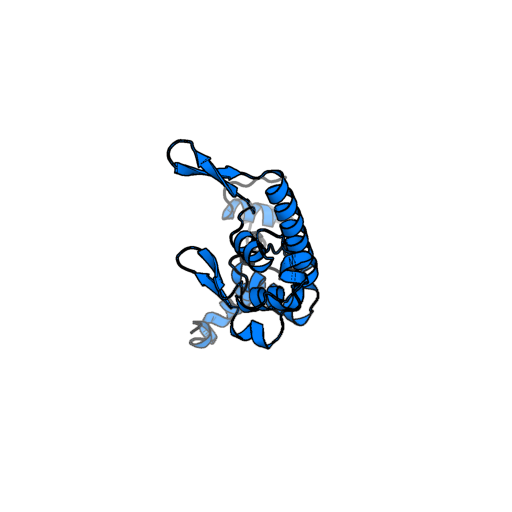47 -2.328 16.782 1.00 86.81 168 GLU A C 1
ATOM 1393 O O . GLU A 1 168 ? -5.566 -2.334 17.915 1.00 86.81 168 GLU A O 1
ATOM 1398 N N . LYS A 1 169 ? -5.382 -1.803 15.742 1.00 85.56 169 LYS A N 1
ATOM 1399 C CA . LYS A 1 169 ? -4.031 -1.229 15.864 1.00 85.56 169 LYS A CA 1
ATOM 1400 C C . LYS A 1 169 ? -4.021 0.249 16.244 1.00 85.56 169 LYS A C 1
ATOM 1402 O O . LYS A 1 169 ? -3.126 0.671 16.974 1.00 85.56 169 LYS A O 1
ATOM 1407 N N . PHE A 1 170 ? -4.952 1.037 15.711 1.00 83.12 170 PHE A N 1
ATOM 1408 C CA . PHE A 1 170 ? -4.876 2.501 15.747 1.00 83.12 170 PHE A CA 1
ATOM 1409 C C . PHE A 1 170 ? -6.076 3.173 16.408 1.00 83.12 170 PHE A C 1
ATOM 1411 O O . PHE A 1 170 ? -5.926 4.287 16.910 1.00 83.12 170 PHE A O 1
ATOM 1418 N N . ASN A 1 171 ? -7.248 2.534 16.444 1.00 79.38 171 ASN A N 1
ATOM 1419 C CA . ASN A 1 171 ? -8.433 3.118 17.067 1.00 79.38 171 ASN A CA 1
ATOM 1420 C C . ASN A 1 171 ? -8.402 2.897 18.585 1.00 79.38 171 ASN A C 1
ATOM 1422 O O . ASN A 1 171 ? -9.091 2.043 19.133 1.00 79.38 171 ASN A O 1
ATOM 1426 N N . SER A 1 172 ? -7.538 3.651 19.264 1.00 69.94 172 SER A N 1
ATOM 1427 C CA . SER A 1 172 ? -7.313 3.543 20.712 1.00 69.94 172 SER A CA 1
ATOM 1428 C C . SER A 1 172 ? -7.482 4.864 21.465 1.00 69.94 172 SER A C 1
ATOM 1430 O O . SER A 1 172 ? -7.339 4.900 22.686 1.00 69.94 172 SER A O 1
ATOM 1432 N N . ILE A 1 173 ? -7.806 5.954 20.763 1.00 64.06 173 ILE A N 1
ATOM 1433 C CA . ILE A 1 173 ? -7.953 7.284 21.359 1.00 64.06 173 ILE A CA 1
ATOM 1434 C C . ILE A 1 173 ? -9.437 7.641 21.423 1.00 64.06 173 ILE A C 1
ATOM 1436 O O . ILE A 1 173 ? -10.067 7.909 20.404 1.00 64.06 173 ILE A O 1
ATOM 1440 N N . ARG A 1 174 ? -9.977 7.702 22.643 1.00 65.88 174 ARG A N 1
ATOM 1441 C CA . ARG A 1 174 ? -11.292 8.284 22.931 1.00 65.88 174 ARG A CA 1
ATOM 1442 C C . ARG A 1 174 ? -11.091 9.618 23.658 1.00 65.88 174 ARG A C 1
ATOM 1444 O O . ARG A 1 174 ? -10.417 9.626 24.692 1.00 65.88 174 ARG A O 1
ATOM 1451 N N . PRO A 1 175 ? -11.645 10.740 23.160 1.00 67.38 175 PRO A N 1
ATOM 1452 C CA . PRO A 1 175 ? -11.646 11.995 23.900 1.00 67.38 175 PRO A CA 1
ATOM 1453 C C . PRO A 1 175 ? -12.275 11.802 25.280 1.00 67.38 175 PRO A C 1
ATOM 1455 O O . PRO A 1 175 ? -13.252 11.067 25.435 1.00 67.38 175 PRO A O 1
ATOM 1458 N N . ARG A 1 176 ? -11.701 12.446 26.296 1.00 68.38 176 ARG A N 1
ATOM 1459 C CA . ARG A 1 176 ? -12.216 12.345 27.658 1.00 68.38 176 ARG A CA 1
ATOM 1460 C C . ARG A 1 176 ? -13.527 13.118 27.760 1.00 68.38 176 ARG A C 1
ATOM 1462 O O . ARG A 1 176 ? -13.544 14.333 27.593 1.00 68.38 176 ARG A O 1
ATOM 1469 N N . GLU A 1 177 ? -14.602 12.408 28.059 1.00 72.12 177 GLU A N 1
ATOM 1470 C CA . GLU A 1 177 ? -15.866 13.008 28.476 1.00 72.12 177 GLU A CA 1
ATOM 1471 C C . GLU A 1 177 ? -15.846 13.165 29.999 1.00 72.12 177 GLU A C 1
ATOM 1473 O O . GLU A 1 177 ? -15.435 12.253 30.722 1.00 72.12 177 GLU A O 1
ATOM 1478 N N . TYR A 1 178 ? -16.241 14.339 30.486 1.00 73.75 178 TYR A N 1
ATOM 1479 C CA . TYR A 1 178 ? -16.306 14.636 31.912 1.00 73.75 178 TYR A CA 1
ATOM 1480 C C . TYR A 1 178 ? -17.761 14.572 32.354 1.00 73.75 178 TYR A C 1
ATOM 1482 O O . TYR A 1 178 ? -18.558 15.418 31.961 1.00 73.75 178 TYR A O 1
ATOM 1490 N N . ASP A 1 179 ? -18.088 13.572 33.165 1.00 74.75 179 ASP A N 1
ATOM 1491 C CA . ASP A 1 179 ? -19.368 13.489 33.859 1.00 74.75 179 ASP A CA 1
ATOM 1492 C C . ASP A 1 179 ? -19.203 14.070 35.268 1.00 74.75 179 ASP A C 1
ATOM 1494 O O . ASP A 1 179 ? -18.296 13.678 36.003 1.00 74.75 179 ASP A O 1
ATOM 1498 N N . GLY A 1 180 ? -20.031 15.054 35.616 1.00 74.56 180 GLY A N 1
ATOM 1499 C CA . GLY A 1 180 ? -20.087 15.659 36.946 1.00 74.56 180 GLY A CA 1
ATOM 1500 C C . GLY A 1 180 ? -21.312 15.256 37.756 1.00 74.56 180 GLY A C 1
ATOM 1501 O O . GLY A 1 180 ? -21.571 15.865 38.794 1.00 74.56 180 GLY A O 1
ATOM 1502 N N . SER A 1 181 ? -22.088 14.273 37.295 1.00 77.62 181 SER A N 1
ATOM 1503 C CA . SER A 1 181 ? -23.313 13.804 37.950 1.00 77.62 181 SER A CA 1
ATOM 1504 C C . SER A 1 181 ? -23.083 13.308 39.382 1.00 77.62 181 SER A C 1
ATOM 1506 O O . SER A 1 181 ? -23.951 13.486 40.236 1.00 77.62 181 SER A O 1
ATOM 1508 N N . HIS A 1 182 ? -21.899 12.760 39.671 1.00 76.88 182 HIS A N 1
ATOM 1509 C CA . HIS A 1 182 ? -21.498 12.282 40.997 1.00 76.88 182 HIS A CA 1
ATOM 1510 C C . HIS A 1 182 ? -20.979 13.384 41.930 1.00 76.88 182 HIS A C 1
ATOM 1512 O O . HIS A 1 182 ? -20.697 13.110 43.097 1.00 76.88 182 HIS A O 1
ATOM 1518 N N . ILE A 1 183 ? -20.815 14.619 41.445 1.00 79.69 183 ILE A N 1
ATOM 1519 C CA . ILE A 1 183 ? -20.309 15.731 42.253 1.00 79.69 183 ILE A CA 1
ATOM 1520 C C . ILE A 1 183 ? -21.451 16.293 43.099 1.00 79.69 183 ILE A C 1
ATOM 1522 O O . ILE A 1 183 ? -22.414 16.865 42.589 1.00 79.69 183 ILE A O 1
ATOM 1526 N N . THR A 1 184 ? -21.322 16.165 44.418 1.00 77.81 184 THR A N 1
ATOM 1527 C CA . THR A 1 184 ? -22.260 16.746 45.382 1.00 77.81 184 THR A CA 1
ATOM 1528 C C . THR A 1 184 ? -21.826 18.158 45.772 1.00 77.81 184 THR A C 1
ATOM 1530 O O . THR A 1 184 ? -20.752 18.349 46.347 1.00 77.81 184 THR A O 1
ATOM 1533 N N . PHE A 1 185 ? -22.674 19.149 45.500 1.00 78.12 185 PHE A N 1
ATOM 1534 C CA . PHE A 1 185 ? -22.409 20.561 45.791 1.00 78.12 185 PHE A CA 1
ATOM 1535 C C . PHE A 1 185 ? -22.900 20.935 47.197 1.00 78.12 185 PHE A C 1
ATOM 1537 O O . PHE A 1 185 ? -23.960 21.533 47.375 1.00 78.12 185 PHE A O 1
ATOM 1544 N N . ASN A 1 186 ? -22.126 20.558 48.217 1.00 74.94 186 ASN A N 1
ATOM 1545 C CA . ASN A 1 186 ? -22.453 20.866 49.611 1.00 74.94 186 ASN A CA 1
ATOM 1546 C C . ASN A 1 186 ? -22.361 22.382 49.869 1.00 74.94 186 ASN A C 1
ATOM 1548 O O . ASN A 1 186 ? -21.327 22.992 49.611 1.00 74.94 186 ASN A O 1
ATOM 1552 N N . GLY A 1 187 ? -23.436 22.983 50.391 1.00 71.38 187 GLY A N 1
ATOM 1553 C CA . GLY A 1 187 ? -23.520 24.429 50.657 1.00 71.38 187 GLY A CA 1
ATOM 1554 C C . GLY A 1 187 ? -24.129 25.265 49.525 1.00 71.38 187 GLY A C 1
ATOM 1555 O O . GLY A 1 187 ? -24.181 26.488 49.636 1.00 71.38 187 GLY A O 1
ATOM 1556 N N . MET A 1 188 ? -24.607 24.629 48.452 1.00 77.31 188 MET A N 1
ATOM 1557 C CA . MET A 1 188 ? -25.364 25.294 47.391 1.00 77.31 188 MET A CA 1
ATOM 1558 C C . MET A 1 188 ? -26.835 25.490 47.799 1.00 77.31 188 MET A C 1
ATOM 1560 O O . MET A 1 188 ? -27.388 24.682 48.545 1.00 77.31 188 MET A O 1
ATOM 1564 N N . ASN A 1 189 ? -27.469 26.570 47.326 1.00 75.44 189 ASN A N 1
ATOM 1565 C CA . ASN A 1 189 ? -28.889 26.833 47.582 1.00 75.44 189 ASN A CA 1
ATOM 1566 C C . ASN A 1 189 ? -29.755 25.670 47.037 1.00 75.44 189 ASN A C 1
ATOM 1568 O O . ASN A 1 189 ? -29.667 25.406 45.835 1.00 75.44 189 ASN A O 1
ATOM 1572 N N . PRO A 1 190 ? -30.604 25.017 47.863 1.00 73.38 190 PRO A N 1
ATOM 1573 C CA . PRO A 1 190 ? -31.458 23.903 47.440 1.00 73.38 190 PRO A CA 1
ATOM 1574 C C . PRO A 1 190 ? -32.434 24.228 46.301 1.00 73.38 190 PRO A C 1
ATOM 1576 O O . PRO A 1 190 ? -32.891 23.318 45.622 1.00 73.38 190 PRO A O 1
ATOM 1579 N N . GLU A 1 191 ? -32.761 25.504 46.085 1.00 75.44 191 GLU A N 1
ATOM 1580 C CA . GLU A 1 191 ? -33.667 25.935 45.010 1.00 75.44 191 GLU A CA 1
ATOM 1581 C C . GLU A 1 191 ? -33.002 25.977 43.622 1.00 75.44 191 GLU A C 1
ATOM 1583 O O . GLU A 1 191 ? -33.687 26.168 42.617 1.00 75.44 191 GLU A O 1
ATOM 1588 N N . ILE A 1 192 ? -31.673 25.826 43.538 1.00 74.25 192 ILE A N 1
ATOM 1589 C CA . ILE A 1 192 ? -30.921 25.931 42.283 1.00 74.25 192 ILE A CA 1
ATOM 1590 C C . ILE A 1 192 ? -30.344 24.567 41.907 1.00 74.25 192 ILE A C 1
ATOM 1592 O O . ILE A 1 192 ? -29.344 24.119 42.466 1.00 74.25 192 ILE A O 1
ATOM 1596 N N . GLU A 1 193 ? -30.918 23.948 40.879 1.00 78.06 193 GLU A N 1
ATOM 1597 C CA . GLU A 1 193 ? -30.368 22.737 40.271 1.00 78.06 193 GLU A CA 1
ATOM 1598 C C . GLU A 1 193 ? -29.468 23.076 39.076 1.00 78.06 193 GLU A C 1
ATOM 1600 O O . GLU A 1 193 ? -29.890 23.698 38.096 1.00 78.06 193 GLU A O 1
ATOM 1605 N N . LEU A 1 194 ? -28.207 22.638 39.136 1.00 79.88 194 LEU A N 1
ATOM 1606 C CA . LEU A 1 194 ? -27.274 22.784 38.020 1.00 79.88 194 LEU A CA 1
ATOM 1607 C C . LEU A 1 194 ? -27.683 21.891 36.848 1.00 79.88 194 LEU A C 1
ATOM 1609 O O . LEU A 1 194 ? -27.918 20.683 36.991 1.00 79.88 194 LEU A O 1
ATOM 1613 N N . ARG A 1 195 ? -27.670 22.471 35.647 1.00 82.31 195 ARG A N 1
ATOM 1614 C CA . ARG A 1 195 ? -27.867 21.716 34.406 1.00 82.31 195 ARG A CA 1
ATOM 1615 C C . ARG A 1 195 ? -26.697 20.760 34.188 1.00 82.31 195 ARG A C 1
ATOM 1617 O O . ARG A 1 195 ? -25.584 21.001 34.652 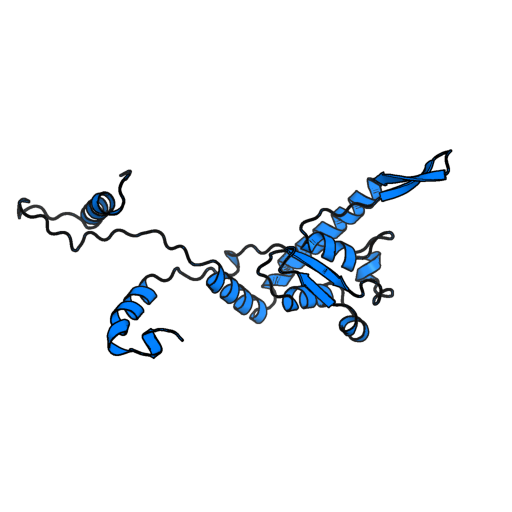1.00 82.31 195 ARG A O 1
ATOM 1624 N N . GLU A 1 196 ? -26.946 19.687 33.448 1.00 82.00 196 GLU A N 1
ATOM 1625 C CA . GLU A 1 196 ? -25.966 18.627 33.182 1.00 82.00 196 GLU A CA 1
ATOM 1626 C C . GLU A 1 196 ? -24.627 19.175 32.655 1.00 82.00 196 GLU A C 1
ATOM 1628 O O . GLU A 1 196 ? -23.578 18.905 33.230 1.00 82.00 196 GLU A O 1
ATOM 1633 N N . HIS A 1 197 ? -24.658 20.068 31.659 1.00 80.25 197 HIS A N 1
ATOM 1634 C CA . HIS A 1 197 ? -23.440 20.683 31.116 1.00 80.25 197 HIS A CA 1
ATOM 1635 C C . HIS A 1 197 ? -22.658 21.522 32.143 1.00 80.25 197 HIS A C 1
ATOM 1637 O O . HIS A 1 197 ? -21.437 21.592 32.059 1.00 80.25 197 HIS A O 1
ATOM 1643 N N . GLN A 1 198 ? -23.326 22.142 33.125 1.00 82.69 198 GLN A N 1
ATOM 1644 C CA . GLN A 1 198 ? -22.660 22.931 34.171 1.00 82.69 198 GLN A CA 1
ATOM 1645 C C . GLN A 1 198 ? -21.938 22.017 35.162 1.00 82.69 198 GLN A C 1
ATOM 1647 O O . GLN A 1 198 ? -20.813 22.305 35.559 1.00 82.69 198 GLN A O 1
ATOM 1652 N N . ARG A 1 199 ? -22.549 20.880 35.514 1.00 84.12 199 ARG A N 1
ATOM 1653 C CA . ARG A 1 199 ? -21.900 19.848 36.334 1.00 84.12 199 ARG A CA 1
ATOM 1654 C C . ARG A 1 199 ? -20.703 19.238 35.610 1.00 84.12 199 ARG A C 1
ATOM 1656 O O . ARG A 1 199 ? -19.629 19.123 36.193 1.00 84.12 199 ARG A O 1
ATOM 1663 N N . ASN A 1 200 ? -20.858 18.944 34.324 1.00 82.19 200 ASN A N 1
ATOM 1664 C CA . ASN A 1 200 ? -19.796 18.399 33.481 1.00 82.19 200 ASN A CA 1
ATOM 1665 C C . ASN A 1 200 ? -18.647 19.400 33.285 1.00 82.19 200 ASN A C 1
ATOM 1667 O O . ASN A 1 200 ? -17.484 19.007 33.308 1.00 82.19 200 ASN A O 1
ATOM 1671 N N . ALA A 1 201 ? -18.941 20.701 33.188 1.00 79.94 201 ALA A N 1
ATOM 1672 C CA . ALA A 1 201 ? -17.927 21.755 33.175 1.00 79.94 201 ALA A CA 1
ATOM 1673 C C . ALA A 1 201 ? -17.136 21.815 34.493 1.00 79.94 201 ALA A C 1
ATOM 1675 O O . ALA A 1 201 ? -15.913 21.937 34.467 1.00 79.94 201 ALA A O 1
ATOM 1676 N N . VAL A 1 202 ? -17.800 21.669 35.645 1.00 81.62 202 VAL A N 1
ATOM 1677 C CA . VAL A 1 202 ? -17.114 21.583 36.947 1.00 81.62 202 VAL A CA 1
ATOM 1678 C C . VAL A 1 202 ? -16.237 20.329 37.025 1.00 81.62 202 VAL A C 1
ATOM 1680 O O . VAL A 1 202 ? -15.085 20.423 37.442 1.00 81.62 202 VAL A O 1
ATOM 1683 N N . ALA A 1 203 ? -16.729 19.173 36.572 1.00 81.25 203 ALA A N 1
ATOM 1684 C CA . ALA A 1 203 ? -15.925 17.953 36.474 1.00 81.25 203 ALA A CA 1
ATOM 1685 C C . ALA A 1 203 ? -14.719 18.128 35.537 1.00 81.25 203 ALA A C 1
ATOM 1687 O O . ALA A 1 203 ? -13.626 17.649 35.839 1.00 81.25 203 ALA A O 1
ATOM 1688 N N . HIS A 1 204 ? -14.891 18.856 34.432 1.00 79.62 204 HIS A N 1
ATOM 1689 C CA . HIS A 1 204 ? -13.813 19.183 33.505 1.00 79.62 204 HIS A CA 1
ATOM 1690 C C . HIS A 1 204 ? -12.730 20.035 34.174 1.00 79.62 204 HIS A C 1
ATOM 1692 O O . HIS A 1 204 ? -11.555 19.707 34.061 1.00 79.62 204 HIS A O 1
ATOM 1698 N N . ILE A 1 205 ? -13.105 21.051 34.955 1.00 80.75 205 ILE A N 1
ATOM 1699 C CA . ILE A 1 205 ? -12.147 21.874 35.710 1.00 80.75 205 ILE A CA 1
ATOM 1700 C C . ILE A 1 205 ? -11.424 21.043 36.781 1.00 80.75 205 ILE A C 1
ATOM 1702 O O . ILE A 1 205 ? -10.205 21.132 36.915 1.00 80.75 205 ILE A O 1
ATOM 1706 N N . LEU A 1 206 ? -12.160 20.220 37.535 1.00 79.25 206 LEU A N 1
ATOM 1707 C CA . LEU A 1 206 ? -11.605 19.426 38.637 1.00 79.25 206 LEU A CA 1
ATOM 1708 C C . LEU A 1 206 ? -10.642 18.332 38.161 1.00 79.25 206 LEU A C 1
ATOM 1710 O O . LEU A 1 206 ? -9.646 18.063 38.830 1.00 79.25 206 LEU A O 1
ATOM 1714 N N . TYR A 1 207 ? -10.937 17.690 37.028 1.00 79.31 207 TYR A N 1
ATOM 1715 C CA . TYR A 1 207 ? -10.181 16.532 36.541 1.00 79.31 207 TYR A CA 1
ATOM 1716 C C . TYR A 1 207 ? -9.282 16.828 35.333 1.00 79.31 207 TYR A C 1
ATOM 1718 O O . TYR A 1 207 ? -8.362 16.056 35.068 1.00 79.31 207 TYR A O 1
ATOM 1726 N N . GLY A 1 208 ? -9.554 17.894 34.581 1.00 65.88 208 GLY A N 1
ATOM 1727 C CA . GLY A 1 208 ? -8.902 18.222 33.308 1.00 65.88 208 GLY A CA 1
ATOM 1728 C C . GLY A 1 208 ? -7.806 19.287 33.392 1.00 65.88 208 GLY A C 1
ATOM 1729 O O . GLY A 1 208 ? -7.045 19.447 32.440 1.00 65.88 208 GLY A O 1
ATOM 1730 N N . GLY A 1 209 ? -7.667 19.990 34.522 1.00 75.88 209 GLY A N 1
ATOM 1731 C CA . GLY A 1 209 ? -6.646 21.026 34.689 1.00 75.88 209 GLY A CA 1
ATOM 1732 C C . GLY A 1 209 ? -6.939 22.270 33.841 1.00 75.88 209 GLY A C 1
ATOM 1733 O O . GLY A 1 209 ? -7.941 22.949 34.067 1.00 75.88 209 GLY A O 1
ATOM 1734 N N . ASN A 1 210 ? -6.060 22.602 32.887 1.00 67.56 210 ASN A N 1
ATOM 1735 C CA . ASN A 1 210 ? -6.143 23.841 32.103 1.00 67.56 210 ASN A CA 1
ATOM 1736 C C . ASN A 1 210 ? -7.346 23.800 31.138 1.00 67.56 210 ASN A C 1
ATOM 1738 O O . ASN A 1 210 ? -7.270 23.223 30.054 1.00 67.56 210 ASN A O 1
ATOM 1742 N N . THR A 1 211 ? -8.462 24.396 31.558 1.00 65.38 211 THR A N 1
ATOM 1743 C CA . THR A 1 211 ? -9.777 24.221 30.929 1.00 65.38 211 THR A CA 1
ATOM 1744 C C . THR A 1 211 ? -10.284 25.543 30.358 1.00 65.38 211 THR A C 1
ATOM 1746 O O . THR A 1 211 ? -10.402 26.526 31.087 1.00 65.38 211 THR A O 1
ATOM 1749 N N . LEU A 1 212 ? -10.614 25.569 29.063 1.00 69.31 212 LEU A N 1
ATOM 1750 C CA . LEU A 1 212 ? -11.349 26.671 28.437 1.00 69.31 212 LEU A CA 1
ATOM 1751 C C . LEU A 1 212 ? -12.839 26.312 28.405 1.00 69.31 212 LEU A C 1
ATOM 1753 O O . LEU A 1 212 ? -13.208 25.245 27.919 1.00 69.31 212 LEU A O 1
ATOM 1757 N N . LEU A 1 213 ? -13.680 27.205 28.921 1.00 68.00 213 LEU A N 1
ATOM 1758 C CA . LEU A 1 213 ? -15.135 27.106 28.837 1.00 68.00 213 LEU A CA 1
ATOM 1759 C C . LEU A 1 213 ? -15.603 28.151 27.819 1.00 68.00 213 LEU A C 1
ATOM 1761 O O . LEU A 1 213 ? -15.375 29.341 28.034 1.00 68.00 213 LEU A O 1
ATOM 1765 N N . ALA A 1 214 ? -16.196 27.704 26.714 1.00 59.38 214 ALA A N 1
ATOM 1766 C CA . ALA A 1 214 ? -16.737 28.548 25.649 1.00 59.38 214 ALA A CA 1
ATOM 1767 C C . ALA A 1 214 ? -18.176 28.138 25.334 1.00 59.38 214 ALA A C 1
ATOM 1769 O O . ALA A 1 214 ? -18.461 26.920 25.420 1.00 59.38 214 ALA A O 1
#

Secondary structure (DSSP, 8-state):
--HHHH-HHHHHHHHHHHHHTSPPPPPGGG----TT-TTS-HHHHHHHHHHHHT--HHHHTT-EEEEETTTTEEEEETTTTTTT-HIIIIISS-SSS-HHHHHHHHHTTPPP--EEEEE-TTS-EEEEE-HHHHHHHHHHHHHHHHHHHHHHTTSHHHHHHHHHHHHHHH----PPP---TT---TTS-TT-PPPHHHHHHHHHHHHHSS----

Foldseek 3Di:
DPVCVVPVPVCVVVVVVVVVQQFDFDALVRDDDFQQDLLDDQVLLLVLVCVQQVQDPVQSVQWGWDADPVVSAIDIGSLCVRVVRCCQPPVLHDVQHTNSVLSRCRSVVHQDWDWDWDQDPVRDTDTDTPPVVSVVNNVSSVVSRVSCRCPCCVDPVSSVVVSVSCCVPPSPDDPDFAFQVPPDDPPDDPVDDDDRVRSSQVSCVVPVPPDDDD

InterPro domains:
  IPR052933 DNA Protection and Modification [PTHR41313] (7-189)
  IPR059481 Domain of unknown function DUF8437 [PF28554] (34-172)

pLDDT: mean 85.39, std 9.68, range [43.88, 96.12]

Sequence (214 aa):
KRSAEVYPDDYKINVEALEKVQPKDLTASEISVRLGATWLPQEIVEQFMFEFLDTPRYAQWNIKAHFSHYTGEWNIEGKSYDRANVKAYSTYGTSRINAYKIIEETLNLKDVRIFDYIEDDEGKKKAVLNKKETAIAQAKQELIKQGFQDWIWADPARREKLCKLYNEKFNSIRPREYDGSHITFNGMNPEIELREHQRNAVAHILYGGNTLLA

Organism: NCBI:txid749906

Radius of gyration: 27.62 Å; chains: 1; bounding box: 72×48×72 Å